Protein AF-A0AAV2Q654-F1 (afdb_monomer_lite)

InterPro domains:
  IPR002516 Glycosyl transferase, family 11 [PF01531] (149-211)
  IPR002516 Glycosyl transferase, family 11 [PTHR11927] (1-211)

Radius of gyration: 26.07 Å; chains: 1; bounding box: 52×32×80 Å

Secondary structure (DSSP, 8-state):
-HHHHHHHHHHHHH-----B-HHHHHHTTT-TT--PPBPPTT--GGGSEEPPEETTEE--HHHHHHHTTTT-S--EE--S----HHHHTTTHHHHHHHTPPPHHHHHHHHHHHHHHHHHHHHHHHHHHHHHHHHH-SS------S--PPP--EEEEEEE--HHHHHHHHHHHS-----HHHHHHHHHHHHHH-SSEEEEEEES-HHHHHHH-

Foldseek 3Di:
DQQLLVQVLLCVVLVDQGADDVVVCVVLVQQPQADRHHDDPPDDPVQAAEQDDDPLHTDCVVVNCVSVVNVPDHHYDYDDRHGPPVSCVVVVVVSVNRNDGDPVVVVVVVVVVVVVQVVVLVVVVVVVVVVVVVVPPPDDDDDPPDPDRPQEAEAEAEDEADVVQVVCCVPPVDGDDALVVVVVVVVVVVVVGVHYDYDYHYPCVVRVVVRD

Organism: Meganyctiphanes norvegica (NCBI:txid48144)

Structure (mmCIF, N/CA/C/O backbone):
data_AF-A0AAV2Q654-F1
#
_entry.id   AF-A0AAV2Q654-F1
#
loop_
_atom_site.group_PDB
_atom_site.id
_atom_site.type_symbol
_atom_site.label_atom_id
_atom_site.label_alt_id
_atom_site.label_comp_id
_atom_site.label_asym_id
_atom_site.label_entity_id
_atom_site.label_seq_id
_atom_site.pdbx_PDB_ins_code
_atom_site.Cartn_x
_atom_site.Cartn_y
_atom_site.Cartn_z
_atom_site.occup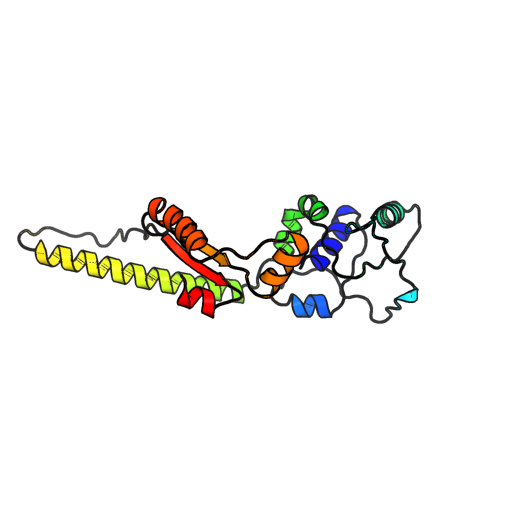ancy
_atom_site.B_iso_or_equiv
_atom_site.auth_seq_id
_atom_site.auth_comp_id
_atom_site.auth_asym_id
_atom_site.auth_atom_id
_atom_site.pdbx_PDB_model_num
ATOM 1 N N . MET A 1 1 ? 4.866 3.477 -3.182 1.00 89.56 1 MET A N 1
ATOM 2 C CA . MET A 1 1 ? 4.814 2.031 -2.866 1.00 89.56 1 MET A CA 1
ATOM 3 C C . MET A 1 1 ? 4.626 1.197 -4.124 1.00 89.56 1 MET A C 1
ATOM 5 O O . MET A 1 1 ? 5.506 0.407 -4.411 1.00 89.56 1 MET A O 1
ATOM 9 N N . GLY A 1 2 ? 3.556 1.392 -4.906 1.00 91.88 2 GLY A N 1
ATOM 10 C CA . GLY A 1 2 ? 3.297 0.549 -6.085 1.00 91.88 2 GLY A CA 1
ATOM 11 C C . GLY A 1 2 ? 4.360 0.570 -7.186 1.00 91.88 2 GLY A C 1
ATOM 12 O O . GLY A 1 2 ? 4.678 -0.485 -7.720 1.00 91.88 2 GLY A O 1
ATOM 13 N N . GLU A 1 3 ? 4.977 1.723 -7.453 1.00 92.44 3 GLU A N 1
ATOM 14 C CA . GLU A 1 3 ? 6.100 1.814 -8.401 1.00 92.44 3 GLU A CA 1
ATOM 15 C C . GLU A 1 3 ? 7.276 0.927 -7.967 1.00 92.44 3 GLU A C 1
ATOM 17 O O . GLU A 1 3 ? 7.751 0.093 -8.733 1.00 92.44 3 GLU A O 1
ATOM 22 N N . TYR A 1 4 ? 7.677 1.033 -6.696 1.00 95.50 4 TYR A N 1
ATOM 23 C CA . TYR A 1 4 ? 8.694 0.165 -6.104 1.00 95.50 4 TYR A CA 1
ATOM 24 C C . TYR A 1 4 ? 8.286 -1.311 -6.182 1.00 95.50 4 TYR A C 1
ATOM 26 O O . TYR A 1 4 ? 9.080 -2.141 -6.607 1.00 95.50 4 TYR A O 1
ATOM 34 N N . ALA A 1 5 ? 7.051 -1.640 -5.788 1.00 95.81 5 ALA A N 1
ATOM 35 C CA . ALA A 1 5 ? 6.552 -3.015 -5.785 1.00 95.81 5 ALA A CA 1
ATOM 36 C C . ALA A 1 5 ? 6.536 -3.624 -7.195 1.00 95.81 5 ALA A C 1
ATOM 38 O O . ALA A 1 5 ? 6.868 -4.793 -7.355 1.00 95.81 5 ALA A O 1
ATOM 39 N N . THR A 1 6 ? 6.216 -2.822 -8.213 1.00 94.25 6 THR A N 1
ATOM 40 C CA . THR A 1 6 ? 6.261 -3.224 -9.624 1.00 94.25 6 THR A CA 1
ATOM 41 C C . THR A 1 6 ? 7.681 -3.564 -10.042 1.00 94.25 6 THR A C 1
ATOM 43 O O . THR A 1 6 ? 7.925 -4.670 -10.511 1.00 94.25 6 THR A O 1
ATOM 46 N N . LEU A 1 7 ? 8.636 -2.662 -9.811 1.00 94.94 7 LEU A N 1
ATOM 47 C CA . LEU A 1 7 ? 10.041 -2.906 -10.149 1.00 94.94 7 LEU A CA 1
ATOM 48 C C . LEU A 1 7 ? 10.617 -4.101 -9.378 1.00 94.94 7 LEU A C 1
ATOM 50 O O . LEU A 1 7 ? 11.341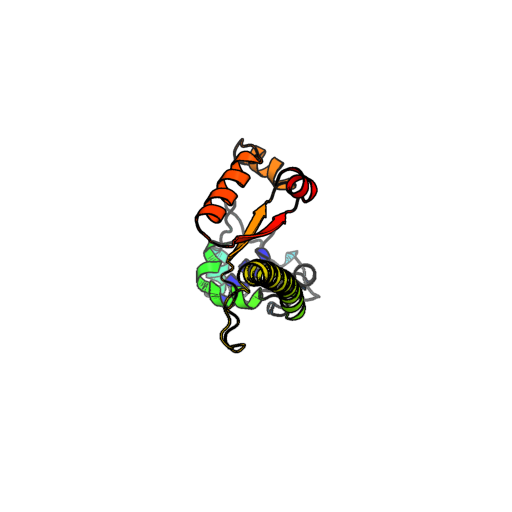 -4.915 -9.942 1.00 94.94 7 LEU A O 1
ATOM 54 N N . PHE A 1 8 ? 10.251 -4.252 -8.106 1.00 96.69 8 PHE A N 1
ATOM 55 C CA . PHE A 1 8 ? 10.666 -5.387 -7.288 1.00 96.69 8 PHE A CA 1
ATOM 56 C C . PHE A 1 8 ? 10.075 -6.709 -7.797 1.00 96.69 8 PHE A C 1
ATOM 58 O O . PHE A 1 8 ? 10.775 -7.718 -7.839 1.00 96.69 8 PHE A O 1
ATOM 65 N N . ALA A 1 9 ? 8.812 -6.710 -8.229 1.00 95.81 9 ALA A N 1
ATOM 66 C CA . ALA A 1 9 ? 8.189 -7.884 -8.825 1.00 95.81 9 ALA A CA 1
ATOM 67 C C . ALA A 1 9 ? 8.859 -8.266 -10.149 1.00 95.81 9 ALA A C 1
ATOM 69 O O . ALA A 1 9 ? 9.182 -9.432 -10.334 1.00 95.81 9 ALA A O 1
ATOM 70 N N . LEU A 1 10 ? 9.149 -7.301 -11.028 1.00 94.31 10 LEU A N 1
ATOM 71 C CA . LEU A 1 10 ? 9.877 -7.561 -12.276 1.00 94.31 10 LEU A CA 1
ATOM 72 C C . LEU A 1 10 ? 11.271 -8.140 -12.009 1.00 94.31 10 LEU A C 1
ATOM 74 O O . LEU A 1 10 ? 11.643 -9.132 -12.630 1.00 94.31 10 LEU A O 1
ATOM 78 N N . HIS A 1 11 ? 12.002 -7.566 -11.047 1.00 95.25 11 HIS A N 1
ATOM 79 C CA . HIS A 1 11 ? 13.301 -8.076 -10.605 1.00 95.25 11 HIS A CA 1
ATOM 80 C C . HIS A 1 11 ? 13.237 -9.544 -10.176 1.00 95.25 11 HIS A C 1
ATOM 82 O O . HIS A 1 11 ? 14.103 -10.333 -10.535 1.00 95.25 11 HIS A O 1
ATOM 88 N N . LYS A 1 12 ? 12.201 -9.910 -9.419 1.00 95.94 12 LYS A N 1
ATOM 89 C CA . LYS A 1 12 ? 12.022 -11.261 -8.887 1.00 95.94 12 LYS A CA 1
ATOM 90 C C . LYS A 1 12 ? 11.507 -12.263 -9.916 1.00 95.94 12 LYS A C 1
ATOM 92 O O . LYS A 1 12 ? 11.956 -13.399 -9.909 1.00 95.94 12 LYS A O 1
ATOM 97 N N . ILE A 1 13 ? 10.563 -11.862 -10.765 1.00 94.62 13 ILE A N 1
ATOM 98 C CA . ILE A 1 13 ? 9.895 -12.756 -11.722 1.00 94.62 13 ILE A CA 1
ATOM 99 C C . ILE A 1 13 ? 10.797 -13.047 -12.922 1.00 94.62 13 ILE A C 1
ATOM 101 O O . ILE A 1 13 ? 10.848 -14.183 -13.381 1.00 94.62 13 ILE A O 1
ATOM 105 N N . TYR A 1 14 ? 11.498 -12.032 -13.430 1.00 92.12 14 TYR A N 1
ATOM 106 C CA . TYR A 1 14 ? 12.295 -12.145 -14.655 1.00 92.12 14 TYR A CA 1
ATOM 107 C C . TYR A 1 14 ? 13.805 -12.166 -14.399 1.00 92.12 14 TYR A C 1
ATOM 109 O O . TYR A 1 14 ? 14.574 -12.117 -15.352 1.00 92.12 14 TYR A O 1
ATOM 117 N N . GLU A 1 15 ? 14.230 -12.175 -13.131 1.00 91.06 15 GLU A N 1
ATOM 118 C CA . GLU A 1 15 ? 15.645 -12.148 -12.721 1.00 91.06 15 GLU A CA 1
ATOM 119 C C . GLU A 1 15 ? 16.446 -10.981 -13.336 1.00 91.06 15 GLU A C 1
ATOM 121 O O . GLU A 1 15 ? 17.662 -11.041 -13.515 1.00 91.06 15 GLU A O 1
ATOM 126 N N . VAL A 1 16 ? 15.764 -9.875 -13.648 1.00 92.00 16 VAL A N 1
ATOM 127 C CA . VAL A 1 16 ? 16.376 -8.674 -14.231 1.00 92.00 16 VAL A CA 1
ATOM 128 C C . VAL A 1 16 ? 16.870 -7.717 -13.154 1.00 92.00 16 VAL A C 1
ATOM 130 O O . VAL A 1 16 ? 16.250 -7.544 -12.104 1.00 92.00 16 VAL A O 1
ATOM 133 N N . SER A 1 17 ? 17.951 -6.991 -13.424 1.00 93.31 17 SER A N 1
ATOM 134 C CA . SER A 1 17 ? 18.378 -5.887 -12.558 1.00 93.31 17 SER A CA 1
ATOM 135 C C . SER A 1 17 ? 17.355 -4.750 -12.587 1.00 93.31 17 SER A C 1
ATOM 137 O O . SER A 1 17 ? 17.024 -4.233 -13.652 1.00 93.31 17 SER A O 1
ATOM 139 N N . SER A 1 18 ? 16.882 -4.327 -11.413 1.00 94.88 18 SER A N 1
ATOM 140 C CA . SER A 1 18 ? 15.977 -3.181 -11.267 1.00 94.88 18 SER A CA 1
ATOM 141 C C . SER A 1 18 ? 16.577 -2.135 -10.340 1.00 94.88 18 SER A C 1
ATOM 143 O O . SER A 1 18 ? 17.180 -2.464 -9.322 1.00 94.88 18 SER A O 1
ATOM 145 N N . VAL A 1 19 ? 16.397 -0.868 -10.696 1.00 95.12 19 VAL A N 1
ATOM 146 C CA . VAL A 1 19 ? 16.919 0.294 -9.967 1.00 95.12 19 VAL A CA 1
ATOM 147 C C . VAL A 1 19 ? 15.802 1.302 -9.744 1.00 95.12 19 VAL A C 1
ATOM 149 O O . VAL A 1 19 ? 14.857 1.371 -10.529 1.00 95.12 19 VAL A O 1
ATOM 152 N N . ILE A 1 20 ? 15.916 2.101 -8.687 1.00 94.69 20 ILE A N 1
ATOM 153 C CA . ILE A 1 20 ? 14.933 3.131 -8.341 1.00 94.69 20 ILE A CA 1
ATOM 154 C C . ILE A 1 20 ? 15.557 4.519 -8.269 1.00 94.69 20 ILE A C 1
ATOM 156 O O . ILE A 1 20 ? 16.755 4.683 -8.046 1.00 94.69 20 ILE A O 1
ATOM 160 N N . LEU A 1 21 ? 14.729 5.546 -8.446 1.00 92.00 21 LEU A N 1
ATOM 161 C CA . LEU A 1 21 ? 15.153 6.917 -8.187 1.00 92.00 21 LEU A CA 1
ATOM 162 C C . LEU A 1 21 ? 15.361 7.123 -6.673 1.00 92.00 21 LEU A C 1
ATOM 164 O O . LEU A 1 21 ? 14.503 6.694 -5.897 1.00 92.00 21 LEU A O 1
ATOM 168 N N . PRO A 1 22 ? 16.396 7.869 -6.236 1.00 92.56 22 PRO A N 1
ATOM 169 C CA . PRO A 1 22 ? 16.651 8.118 -4.811 1.00 92.56 22 PRO A CA 1
ATOM 170 C C . PRO A 1 22 ? 15.455 8.723 -4.059 1.00 92.56 22 PRO A C 1
ATOM 172 O O . PRO A 1 22 ? 15.207 8.411 -2.894 1.00 92.56 22 PRO A O 1
ATOM 175 N N . ILE A 1 23 ? 14.646 9.540 -4.748 1.00 92.38 23 ILE A N 1
ATOM 176 C CA . ILE A 1 23 ? 13.422 10.134 -4.190 1.00 92.38 23 ILE A CA 1
ATOM 177 C C . ILE A 1 23 ? 12.397 9.078 -3.744 1.00 92.38 23 ILE A C 1
ATOM 179 O O . ILE A 1 23 ? 11.633 9.319 -2.810 1.00 92.38 23 ILE A O 1
ATOM 183 N N . ILE A 1 24 ? 12.378 7.899 -4.375 1.00 93.12 24 ILE A N 1
ATOM 184 C CA . ILE A 1 24 ? 11.478 6.801 -4.006 1.00 93.12 24 ILE A CA 1
ATOM 185 C C . ILE A 1 24 ? 11.875 6.256 -2.634 1.00 93.12 24 ILE A C 1
ATOM 187 O O . ILE A 1 24 ? 11.005 6.128 -1.774 1.00 93.12 24 ILE A O 1
ATOM 191 N N . LYS A 1 25 ? 13.171 6.013 -2.386 1.00 92.56 25 LYS A N 1
ATOM 192 C CA . LYS A 1 25 ? 13.658 5.593 -1.060 1.00 92.56 25 LYS A CA 1
ATOM 193 C C . LYS A 1 25 ? 13.386 6.648 -0.000 1.00 92.56 25 LYS A C 1
ATOM 195 O O . LYS A 1 25 ? 12.908 6.313 1.076 1.00 92.56 25 LYS A O 1
ATOM 200 N N . GLN A 1 26 ? 13.616 7.923 -0.318 1.00 93.94 26 GLN A N 1
ATOM 201 C CA . GLN A 1 26 ? 13.351 9.020 0.616 1.00 93.94 26 GLN A CA 1
ATOM 202 C C . GLN A 1 26 ? 11.875 9.058 1.049 1.00 93.94 26 GLN A C 1
ATOM 204 O O . GLN A 1 26 ? 11.577 9.157 2.240 1.00 93.94 26 GLN A O 1
ATOM 209 N N . ARG A 1 27 ? 10.946 8.936 0.091 1.00 94.56 27 ARG A N 1
ATOM 210 C CA . ARG A 1 27 ? 9.494 8.911 0.352 1.00 94.56 27 ARG A CA 1
ATOM 211 C C . ARG A 1 27 ? 9.029 7.657 1.089 1.00 94.56 27 ARG A C 1
ATOM 213 O O . ARG A 1 27 ? 7.980 7.685 1.721 1.00 94.56 27 ARG A O 1
ATOM 220 N N . LEU A 1 28 ? 9.776 6.563 0.980 1.00 95.31 28 LEU A N 1
ATOM 221 C CA . LEU A 1 28 ? 9.468 5.270 1.588 1.00 95.31 28 LEU A CA 1
ATOM 222 C C . LEU A 1 28 ? 10.386 4.953 2.778 1.00 95.31 28 LEU A C 1
ATOM 224 O O . LEU A 1 28 ? 10.531 3.796 3.155 1.00 95.31 28 LEU A O 1
ATOM 228 N N . SER A 1 29 ? 10.978 5.981 3.387 1.00 93.88 29 SER A N 1
ATOM 229 C CA . SER A 1 29 ? 11.958 5.863 4.476 1.00 93.88 29 SER A CA 1
ATOM 230 C C . SER A 1 29 ? 11.424 5.178 5.739 1.00 93.88 29 SER A C 1
ATOM 232 O O . SER A 1 29 ? 12.205 4.683 6.546 1.00 93.88 29 SER A O 1
ATOM 234 N N . CYS A 1 30 ? 10.102 5.091 5.902 1.00 94.19 30 CYS A N 1
ATOM 235 C CA . CYS A 1 30 ? 9.459 4.334 6.976 1.00 94.19 30 CYS A CA 1
ATOM 236 C C . CYS A 1 30 ? 9.576 2.804 6.827 1.00 94.19 30 CYS A C 1
ATOM 238 O O . CYS A 1 30 ? 9.270 2.082 7.780 1.00 94.19 30 CYS A O 1
ATOM 240 N N . PHE A 1 31 ? 10.028 2.314 5.670 1.00 96.69 31 PHE A N 1
ATOM 241 C CA . PHE A 1 31 ? 10.266 0.902 5.383 1.00 96.69 31 PHE A CA 1
ATOM 242 C C . PHE A 1 31 ? 11.781 0.651 5.292 1.00 96.69 31 PHE A C 1
ATOM 244 O O . PHE A 1 31 ? 12.389 0.922 4.256 1.00 96.69 31 PHE A O 1
ATOM 251 N N . PRO A 1 32 ? 12.436 0.154 6.355 1.00 95.44 32 PRO A N 1
ATOM 252 C CA . PRO A 1 32 ? 13.890 -0.027 6.359 1.00 95.44 32 PRO A CA 1
ATOM 253 C C . PRO A 1 32 ? 14.362 -1.193 5.478 1.00 95.44 32 PRO A C 1
ATOM 255 O O . PRO A 1 32 ? 15.537 -1.266 5.136 1.00 95.44 32 PRO A O 1
ATOM 258 N N . ASN A 1 33 ? 13.459 -2.098 5.096 1.00 96.88 33 ASN A N 1
ATOM 259 C CA . ASN A 1 33 ? 13.795 -3.349 4.415 1.00 96.88 33 ASN A CA 1
ATOM 260 C C . ASN A 1 33 ? 13.851 -3.231 2.885 1.00 96.88 33 ASN A C 1
ATOM 262 O O . ASN A 1 33 ? 13.913 -4.251 2.201 1.00 96.88 33 ASN A O 1
ATOM 266 N N . LEU A 1 34 ? 13.794 -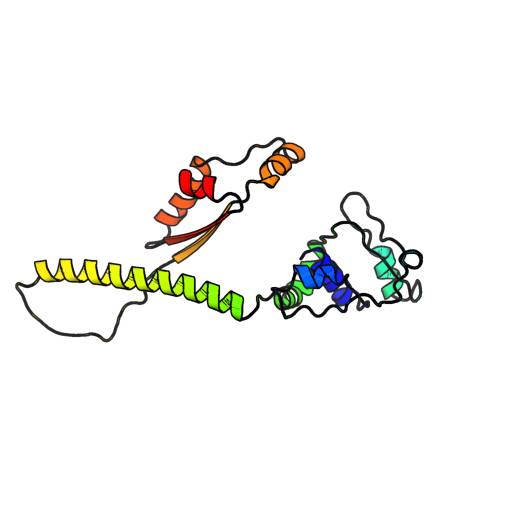2.018 2.329 1.00 96.62 34 LEU A N 1
ATOM 267 C CA . LEU A 1 34 ? 13.817 -1.815 0.882 1.00 96.62 34 LEU A CA 1
ATOM 268 C C . LEU A 1 34 ? 15.197 -2.161 0.310 1.00 96.62 34 LEU A C 1
ATOM 270 O O . LEU A 1 34 ? 16.192 -1.504 0.599 1.00 96.62 34 LEU A O 1
ATOM 274 N N . THR A 1 35 ? 15.233 -3.167 -0.559 1.00 96.62 35 THR A N 1
ATOM 275 C CA . THR A 1 35 ? 16.469 -3.743 -1.113 1.00 96.62 35 THR A CA 1
ATOM 276 C C . THR A 1 35 ? 16.885 -3.197 -2.477 1.00 96.62 35 THR A C 1
ATOM 278 O O . THR A 1 35 ? 18.078 -3.187 -2.772 1.00 96.62 35 THR A O 1
ATOM 281 N N . LEU A 1 36 ? 15.945 -2.728 -3.313 1.00 97.25 36 LEU A N 1
ATOM 282 C CA . LEU A 1 36 ? 16.287 -2.231 -4.651 1.00 97.25 36 LEU A CA 1
ATOM 283 C C . LEU A 1 36 ? 17.356 -1.115 -4.605 1.00 97.25 36 LEU A C 1
ATOM 285 O O . LEU A 1 36 ? 17.211 -0.150 -3.842 1.00 97.25 36 LEU A O 1
ATOM 289 N N . PRO A 1 37 ? 18.419 -1.213 -5.423 1.00 96.62 37 PRO A N 1
ATOM 290 C CA . PRO A 1 37 ? 19.481 -0.218 -5.475 1.00 96.62 37 PRO A CA 1
ATOM 291 C C . PRO A 1 37 ? 19.012 1.095 -6.109 1.00 96.62 37 PRO A C 1
ATOM 293 O O . PRO A 1 37 ? 18.053 1.140 -6.884 1.00 96.62 37 PRO A O 1
ATOM 296 N N . ASP A 1 38 ? 19.718 2.177 -5.784 1.00 95.44 38 ASP A N 1
ATOM 297 C CA . ASP A 1 38 ? 19.512 3.449 -6.471 1.00 95.44 38 ASP A CA 1
ATOM 298 C C . ASP A 1 38 ? 20.071 3.378 -7.888 1.00 95.44 38 ASP A C 1
ATOM 300 O O . ASP A 1 38 ? 21.046 2.675 -8.168 1.00 95.44 38 ASP A O 1
ATOM 304 N N . ILE A 1 39 ? 19.451 4.132 -8.785 1.00 92.75 39 ILE A N 1
ATOM 305 C CA . ILE A 1 39 ? 19.949 4.293 -10.142 1.00 92.75 39 ILE A CA 1
ATOM 306 C C . ILE A 1 39 ? 21.378 4.878 -10.129 1.00 92.75 39 ILE A C 1
ATOM 308 O O . ILE A 1 39 ? 21.667 5.757 -9.307 1.00 92.75 39 ILE A O 1
ATOM 312 N N . PRO A 1 40 ? 22.291 4.418 -11.009 1.00 88.88 40 PRO A N 1
ATOM 313 C CA . PRO A 1 40 ? 23.656 4.936 -11.062 1.00 88.88 40 PRO A CA 1
ATOM 314 C C . PRO A 1 40 ? 23.709 6.446 -11.319 1.00 88.88 40 PRO A C 1
ATOM 316 O O . PRO A 1 40 ? 22.852 7.004 -12.000 1.00 88.88 40 PRO A O 1
ATOM 319 N N . LYS A 1 41 ? 24.761 7.114 -10.827 1.00 84.81 41 LYS A N 1
ATOM 320 C CA . LYS A 1 41 ? 24.956 8.562 -11.040 1.00 84.81 41 LYS A CA 1
ATOM 321 C C . LYS A 1 41 ? 25.156 8.933 -12.514 1.00 84.81 41 LYS A C 1
ATOM 323 O O . LYS A 1 41 ? 24.771 10.023 -12.911 1.00 84.81 41 LYS A O 1
ATOM 328 N N . SER A 1 42 ? 25.723 8.030 -13.313 1.00 83.00 42 SER A N 1
ATOM 329 C CA . SER A 1 42 ? 25.914 8.171 -14.764 1.00 83.00 42 SER A CA 1
ATOM 330 C C . SER A 1 42 ? 24.636 7.875 -15.564 1.00 83.00 42 SER A C 1
ATOM 332 O O . SER A 1 42 ? 24.697 7.336 -16.663 1.00 83.00 42 SER A O 1
ATOM 334 N N . TYR A 1 43 ? 23.466 8.126 -14.978 1.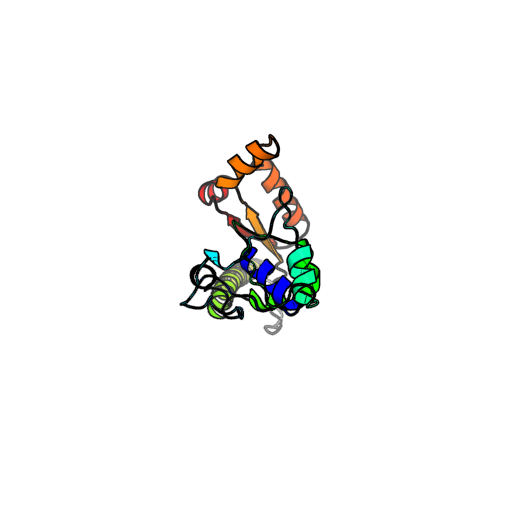00 81.50 43 TYR A N 1
ATOM 335 C CA . TYR A 1 43 ? 22.185 7.853 -15.612 1.00 81.50 43 TYR A CA 1
ATOM 336 C C . TYR A 1 43 ? 21.899 8.867 -16.720 1.00 81.50 43 TYR A C 1
ATOM 338 O O . TYR A 1 43 ? 21.600 10.030 -16.444 1.00 81.50 43 TYR A O 1
ATOM 346 N N . GLU A 1 44 ? 21.894 8.396 -17.964 1.00 85.19 44 GLU A N 1
ATOM 347 C CA . GLU A 1 44 ? 21.366 9.138 -19.104 1.00 85.19 44 GLU A CA 1
ATOM 348 C C . GLU A 1 44 ? 20.049 8.513 -19.566 1.00 85.19 44 GLU A C 1
ATOM 350 O O . GLU A 1 44 ? 19.979 7.388 -20.056 1.00 85.19 44 GLU A O 1
ATOM 355 N N . ARG A 1 45 ? 18.949 9.256 -19.399 1.00 81.81 45 ARG A N 1
ATOM 356 C CA . ARG A 1 45 ? 17.602 8.772 -19.744 1.00 81.81 45 ARG A CA 1
ATOM 357 C C . ARG A 1 45 ? 17.457 8.412 -21.227 1.00 81.81 45 ARG A C 1
ATOM 359 O O . ARG A 1 45 ? 16.611 7.581 -21.551 1.00 81.81 45 ARG A O 1
ATOM 366 N N . ALA A 1 46 ? 18.221 9.061 -22.106 1.00 85.44 46 ALA A N 1
ATOM 367 C CA . ALA A 1 46 ? 18.168 8.836 -23.550 1.00 85.44 46 ALA A CA 1
ATOM 368 C C . ALA A 1 46 ? 18.552 7.397 -23.937 1.00 85.44 46 ALA A C 1
ATOM 370 O O . ALA A 1 46 ? 18.032 6.883 -24.924 1.00 85.44 46 ALA A O 1
ATOM 371 N N . ASP A 1 47 ? 19.356 6.726 -23.108 1.00 87.44 47 ASP A N 1
ATOM 372 C CA . ASP A 1 47 ? 19.833 5.362 -23.360 1.00 87.44 47 ASP A CA 1
ATOM 373 C C . ASP A 1 47 ? 18.784 4.286 -23.030 1.00 87.44 47 ASP A C 1
ATOM 375 O O . ASP A 1 47 ? 18.950 3.108 -23.353 1.00 87.44 47 ASP A O 1
ATOM 379 N N . TRP A 1 48 ? 17.689 4.668 -22.365 1.00 91.12 48 TRP A N 1
ATOM 380 C CA . TRP A 1 48 ? 16.700 3.738 -21.828 1.00 91.12 48 TRP A CA 1
ATOM 381 C C . TRP A 1 48 ? 15.461 3.690 -22.715 1.00 91.12 48 TRP A C 1
ATOM 383 O O . TRP A 1 48 ? 14.821 4.706 -22.997 1.00 91.12 48 TRP A O 1
ATOM 393 N N . THR A 1 49 ? 15.058 2.482 -23.104 1.00 91.88 49 THR A N 1
ATOM 394 C CA . THR A 1 49 ? 13.867 2.273 -23.931 1.00 91.88 49 THR A CA 1
ATOM 395 C C . THR A 1 49 ? 12.605 2.419 -23.075 1.00 91.88 49 THR A C 1
ATOM 397 O O . THR A 1 49 ? 12.450 1.683 -22.098 1.00 91.88 49 THR A O 1
ATOM 400 N N . PRO A 1 50 ? 11.666 3.323 -23.404 1.00 91.12 50 PRO A N 1
ATOM 401 C CA . PRO A 1 50 ? 10.410 3.414 -22.670 1.00 91.12 50 PRO A CA 1
ATOM 402 C C . PRO A 1 50 ? 9.589 2.131 -22.808 1.00 91.12 50 PRO A C 1
ATOM 404 O O . PRO A 1 50 ? 9.358 1.655 -23.924 1.00 91.12 50 PRO A O 1
ATOM 407 N N . VAL A 1 51 ? 9.107 1.598 -21.686 1.00 90.12 51 VAL A N 1
ATOM 408 C CA . VAL A 1 51 ? 8.110 0.522 -21.704 1.00 90.12 51 VAL A CA 1
ATOM 409 C C . VAL A 1 51 ? 6.790 1.132 -22.154 1.00 90.12 51 VAL A C 1
ATOM 411 O O . VAL A 1 51 ? 6.274 2.053 -21.520 1.00 90.12 51 VAL A O 1
ATOM 414 N N . LYS A 1 52 ? 6.264 0.655 -23.282 1.00 87.38 52 LYS A N 1
ATOM 415 C CA . LYS A 1 52 ? 4.995 1.148 -23.821 1.00 87.38 52 LYS A CA 1
ATOM 416 C C . LYS A 1 52 ? 3.833 0.635 -22.977 1.00 87.38 52 LYS A C 1
ATOM 418 O O . LYS A 1 52 ? 3.862 -0.497 -22.503 1.00 87.38 52 LYS A O 1
ATOM 423 N N . ASN A 1 53 ? 2.794 1.444 -22.858 1.00 81.69 53 ASN A N 1
ATOM 424 C CA . ASN A 1 53 ? 1.514 1.075 -22.275 1.00 81.69 53 ASN A CA 1
ATOM 425 C C . ASN A 1 53 ? 0.433 0.984 -23.362 1.00 81.69 53 ASN A C 1
ATOM 427 O O . ASN A 1 53 ? 0.460 1.707 -24.358 1.00 81.69 53 ASN A O 1
ATOM 431 N N . ILE A 1 54 ? -0.523 0.078 -23.166 1.00 74.62 54 ILE A N 1
ATOM 432 C CA . ILE A 1 54 ? -1.775 0.031 -23.923 1.00 74.62 54 ILE A CA 1
ATOM 433 C C . ILE A 1 54 ? -2.881 0.382 -22.929 1.00 74.62 54 ILE A C 1
ATOM 435 O O . ILE A 1 54 ? -3.233 -0.407 -22.051 1.00 74.62 54 ILE A O 1
ATOM 439 N N . GLY A 1 55 ? -3.385 1.614 -23.011 1.00 76.62 55 GLY A N 1
ATOM 440 C CA . GLY A 1 55 ? -4.270 2.159 -21.983 1.00 76.62 55 GLY A CA 1
ATOM 441 C C . GLY A 1 55 ? -3.542 2.296 -20.642 1.00 76.62 55 GLY A C 1
ATOM 442 O O . GLY A 1 55 ? -2.543 3.003 -20.549 1.00 76.62 55 GLY A O 1
ATOM 443 N N . LYS A 1 56 ? -4.044 1.624 -19.599 1.00 71.81 56 LYS A N 1
ATOM 444 C CA . LYS A 1 56 ? -3.479 1.673 -18.236 1.00 71.81 56 LYS A CA 1
ATOM 445 C C . LYS A 1 56 ? -2.496 0.541 -17.919 1.00 71.81 56 LYS A C 1
ATOM 447 O O . LYS A 1 56 ? -2.002 0.492 -16.801 1.00 71.81 56 LYS A O 1
ATOM 452 N N . ILE A 1 57 ? -2.252 -0.370 -18.861 1.00 77.00 57 ILE A N 1
ATOM 453 C CA . ILE A 1 57 ? -1.451 -1.576 -18.629 1.00 77.00 57 ILE A CA 1
ATOM 454 C C . ILE A 1 57 ? -0.146 -1.459 -19.405 1.00 77.00 57 ILE A C 1
ATOM 456 O O . ILE A 1 57 ? -0.146 -1.148 -20.600 1.00 77.00 57 ILE A O 1
ATOM 460 N N . TYR A 1 58 ? 0.968 -1.714 -18.730 1.00 85.00 58 TYR A N 1
ATOM 461 C CA . TYR A 1 58 ? 2.276 -1.773 -19.365 1.00 85.00 58 TYR A CA 1
ATOM 462 C C . TYR A 1 58 ? 2.451 -3.067 -20.166 1.00 85.00 58 TYR A C 1
ATOM 464 O O . TYR A 1 58 ? 2.063 -4.150 -19.736 1.00 85.00 58 TYR A O 1
ATOM 472 N N . ASN A 1 59 ? 3.052 -2.958 -21.351 1.00 88.00 59 ASN A N 1
ATOM 473 C CA . ASN A 1 59 ? 3.423 -4.111 -22.159 1.00 88.00 59 ASN A CA 1
ATOM 474 C C . ASN A 1 59 ? 4.817 -4.601 -21.752 1.00 88.00 59 ASN A C 1
ATOM 476 O O . ASN A 1 59 ? 5.825 -3.987 -22.111 1.00 88.00 59 ASN A O 1
ATOM 480 N N . TYR A 1 60 ? 4.855 -5.723 -21.037 1.00 87.94 60 TYR A N 1
ATOM 481 C CA . TYR A 1 60 ? 6.082 -6.329 -20.524 1.00 87.94 60 TYR A CA 1
ATOM 482 C C . TYR A 1 60 ? 6.806 -7.240 -21.509 1.00 87.94 60 TYR A C 1
ATOM 484 O O . TYR A 1 60 ? 7.966 -7.557 -21.261 1.00 87.94 60 TYR A O 1
ATOM 492 N N . ALA A 1 61 ? 6.208 -7.581 -22.655 1.00 89.38 61 ALA A N 1
ATOM 493 C CA . ALA A 1 61 ? 6.830 -8.478 -23.629 1.00 89.38 61 ALA A CA 1
ATOM 494 C C . ALA A 1 61 ? 8.269 -8.068 -24.024 1.00 89.38 61 ALA A C 1
ATOM 496 O O . ALA A 1 61 ? 9.132 -8.937 -24.104 1.00 89.38 61 ALA A O 1
ATOM 497 N N . PRO A 1 62 ? 8.614 -6.774 -24.211 1.00 89.62 62 PRO A N 1
ATOM 498 C CA . PRO A 1 62 ? 10.002 -6.388 -24.470 1.00 89.62 62 PRO A CA 1
ATOM 499 C C . PRO A 1 62 ? 10.962 -6.702 -23.313 1.00 89.62 62 PRO A C 1
ATOM 501 O O . PRO A 1 62 ? 12.111 -7.052 -23.566 1.00 89.62 62 PRO A O 1
ATOM 504 N N . ILE A 1 63 ? 10.506 -6.577 -22.063 1.00 90.38 63 ILE A N 1
ATOM 505 C CA . ILE A 1 63 ? 11.301 -6.923 -20.878 1.00 90.38 63 ILE A CA 1
ATOM 506 C C . ILE A 1 63 ? 11.476 -8.441 -20.804 1.00 90.38 63 ILE A C 1
ATOM 508 O O . ILE A 1 63 ? 12.594 -8.903 -20.610 1.00 90.38 63 ILE A O 1
ATOM 512 N N . GLU A 1 64 ? 10.409 -9.206 -21.038 1.00 91.12 64 GLU A N 1
ATOM 513 C CA . GLU A 1 64 ? 10.433 -10.676 -21.070 1.00 91.12 64 GLU A CA 1
ATOM 514 C C . GLU A 1 64 ? 11.406 -11.208 -22.124 1.00 91.12 64 GLU A C 1
ATOM 516 O O . GLU A 1 64 ? 12.255 -12.046 -21.832 1.00 91.12 64 GLU A O 1
ATOM 521 N N . LEU A 1 65 ? 11.336 -10.675 -23.347 1.00 91.94 65 LEU A N 1
ATOM 522 C CA . LEU A 1 65 ? 12.236 -11.054 -24.434 1.00 91.94 65 LEU A CA 1
ATOM 523 C C . LEU A 1 65 ? 13.693 -10.689 -24.122 1.00 91.94 65 LEU A C 1
ATOM 525 O O . LEU A 1 65 ? 14.601 -11.450 -24.452 1.00 91.94 65 LEU A O 1
ATOM 529 N N . ALA A 1 66 ? 13.937 -9.539 -23.485 1.00 91.75 66 ALA A N 1
ATOM 530 C CA . ALA A 1 66 ? 15.282 -9.158 -23.060 1.00 91.75 66 ALA A CA 1
ATOM 531 C C . ALA A 1 66 ? 15.811 -10.059 -21.936 1.00 91.75 66 ALA A C 1
ATOM 533 O O . ALA A 1 66 ? 16.960 -10.489 -22.007 1.00 91.75 66 ALA A O 1
ATOM 534 N N . ALA A 1 67 ? 14.973 -10.395 -20.953 1.00 90.94 67 ALA A N 1
ATOM 535 C CA . ALA A 1 67 ? 15.305 -11.327 -19.878 1.00 90.94 67 ALA A CA 1
ATOM 536 C C . ALA A 1 67 ? 15.619 -12.731 -20.417 1.00 90.94 67 ALA A C 1
ATOM 538 O O . ALA A 1 67 ? 16.571 -13.366 -19.977 1.00 90.94 67 ALA A O 1
ATOM 539 N N . ALA A 1 68 ? 14.895 -13.174 -21.449 1.00 91.69 68 ALA A N 1
ATOM 540 C CA . ALA A 1 68 ? 15.164 -14.421 -22.166 1.00 91.69 68 ALA A CA 1
ATOM 541 C C . ALA A 1 68 ? 16.427 -14.374 -23.057 1.00 91.69 68 ALA A C 1
ATOM 543 O O . ALA A 1 68 ? 16.720 -15.337 -23.763 1.00 91.69 68 ALA A O 1
ATOM 544 N N . GLY A 1 69 ? 17.162 -13.255 -23.079 1.00 90.19 69 GLY A N 1
ATOM 545 C CA . GLY A 1 69 ? 18.375 -13.076 -23.880 1.00 90.19 69 GLY A CA 1
ATOM 546 C C . GLY A 1 69 ? 18.129 -12.807 -25.368 1.00 90.19 69 GLY A C 1
ATOM 547 O O . GLY A 1 69 ? 19.084 -12.652 -26.126 1.00 90.19 69 GLY A O 1
ATOM 548 N N . LEU A 1 70 ? 16.871 -12.689 -25.803 1.00 91.38 70 LEU A N 1
ATOM 549 C CA . LEU A 1 70 ? 16.502 -12.533 -27.216 1.00 91.38 70 LEU A CA 1
ATOM 550 C C . LEU A 1 70 ? 16.721 -11.110 -27.750 1.00 91.38 70 LEU A C 1
ATOM 552 O O . LEU A 1 70 ? 16.721 -10.903 -28.962 1.00 91.38 70 LEU A O 1
ATOM 556 N N . LEU A 1 71 ? 16.906 -10.126 -26.864 1.00 86.06 71 LEU A N 1
ATOM 557 C CA . LEU A 1 71 ? 17.169 -8.725 -27.225 1.00 86.06 71 LEU A CA 1
ATOM 558 C C . LEU A 1 71 ? 18.547 -8.218 -26.767 1.00 86.06 71 LEU A C 1
ATOM 560 O O . LEU A 1 71 ? 18.840 -7.035 -26.948 1.00 86.06 71 LEU A O 1
ATOM 564 N N . GLY A 1 72 ? 19.381 -9.087 -26.185 1.00 76.69 72 GLY A N 1
ATOM 565 C CA . GLY A 1 72 ? 20.642 -8.695 -25.550 1.00 76.69 72 GLY A CA 1
ATOM 566 C C . GLY A 1 72 ? 20.453 -7.816 -24.299 1.00 76.69 72 GLY A C 1
ATOM 567 O O . GLY A 1 72 ? 19.323 -7.617 -23.841 1.00 76.69 72 GLY A O 1
ATOM 568 N N . PRO A 1 73 ? 21.546 -7.279 -23.719 1.00 80.50 73 PRO A N 1
ATOM 569 C CA . PRO A 1 73 ? 21.460 -6.367 -22.584 1.00 80.50 73 PRO A CA 1
ATOM 570 C C . PRO A 1 73 ? 20.756 -5.078 -23.017 1.00 80.50 73 PRO A C 1
ATOM 572 O O . PRO A 1 73 ? 21.277 -4.306 -23.823 1.00 80.50 73 PRO A O 1
ATOM 575 N N . LYS A 1 74 ? 19.554 -4.850 -22.486 1.00 88.50 74 LYS A N 1
ATOM 576 C CA . LYS A 1 74 ? 18.724 -3.698 -22.836 1.00 88.50 74 LYS A CA 1
ATOM 577 C C . LYS A 1 74 ? 18.162 -3.032 -21.592 1.00 88.50 74 LYS A C 1
ATOM 579 O O . LYS A 1 74 ? 17.692 -3.698 -20.675 1.00 88.50 74 LYS A O 1
ATOM 584 N N . LEU A 1 75 ? 18.209 -1.703 -21.579 1.00 91.25 75 LEU A N 1
ATOM 585 C CA . LEU A 1 75 ? 17.721 -0.882 -20.478 1.00 91.25 75 LEU A CA 1
ATOM 586 C C . LEU A 1 75 ? 16.299 -0.401 -20.769 1.00 91.25 75 LEU A C 1
ATOM 588 O O . LEU A 1 75 ? 16.009 0.081 -21.870 1.00 91.25 75 LEU A O 1
ATOM 592 N N . PHE A 1 76 ? 15.421 -0.509 -19.772 1.00 92.88 76 PHE A N 1
ATOM 593 C CA . PHE A 1 76 ? 14.007 -0.159 -19.886 1.00 92.88 76 PHE A CA 1
ATOM 594 C C . PHE A 1 76 ? 13.593 0.839 -18.817 1.00 92.88 76 PHE A C 1
ATOM 596 O O . PHE A 1 76 ? 13.891 0.650 -17.641 1.00 92.88 76 PHE A O 1
ATOM 603 N N . VAL A 1 77 ? 12.865 1.882 -19.214 1.00 91.88 77 VAL A N 1
ATOM 604 C CA . VAL A 1 77 ? 12.328 2.886 -18.290 1.00 91.88 77 VAL A CA 1
ATOM 605 C C . VAL A 1 77 ? 10.806 2.844 -18.277 1.00 91.88 77 VAL A C 1
ATOM 607 O O . VAL A 1 77 ? 10.150 2.981 -19.311 1.00 91.88 77 VAL A O 1
ATOM 610 N N . MET A 1 78 ? 10.243 2.683 -17.085 1.00 89.00 78 MET A N 1
ATOM 611 C CA . MET A 1 78 ? 8.821 2.896 -16.832 1.00 89.00 78 MET A CA 1
ATOM 612 C C . MET A 1 78 ? 8.596 4.367 -16.483 1.00 89.00 78 MET A C 1
ATOM 614 O O . MET A 1 78 ? 9.421 4.978 -15.803 1.00 89.00 78 MET A O 1
ATOM 618 N N . ARG A 1 79 ? 7.518 4.963 -16.992 1.00 82.69 79 ARG A N 1
ATOM 619 C CA . ARG A 1 79 ? 7.182 6.373 -16.742 1.00 82.69 79 ARG A CA 1
ATOM 620 C C . ARG A 1 79 ? 5.940 6.453 -15.847 1.00 82.69 79 ARG A C 1
ATOM 622 O O . ARG A 1 79 ? 5.341 5.437 -15.525 1.00 82.69 79 ARG A O 1
ATOM 629 N N . GLU A 1 80 ? 5.559 7.656 -15.432 1.00 82.31 80 GLU A N 1
ATOM 630 C CA . GLU A 1 80 ? 4.334 7.882 -14.646 1.00 82.31 80 GLU A CA 1
ATOM 631 C C . GLU A 1 80 ? 4.311 7.120 -13.303 1.00 82.31 80 GLU A C 1
ATOM 633 O O . GLU A 1 80 ? 5.264 7.217 -12.534 1.00 82.31 80 GLU A O 1
ATOM 638 N N . TYR A 1 81 ? 3.215 6.414 -12.999 1.00 80.06 81 TYR A N 1
ATOM 639 C CA . TYR A 1 81 ? 2.968 5.735 -11.727 1.00 80.06 81 TYR A CA 1
ATOM 640 C C . TYR A 1 81 ? 2.643 4.254 -11.965 1.00 80.06 81 TYR A C 1
ATOM 642 O O . TYR A 1 81 ? 1.476 3.866 -11.861 1.00 80.06 81 TYR A O 1
ATOM 650 N N . PRO A 1 82 ? 3.637 3.415 -12.314 1.00 86.94 82 PRO A N 1
ATOM 651 C CA . PRO A 1 82 ? 3.380 2.006 -12.571 1.00 86.94 82 PRO A CA 1
ATOM 652 C C . PRO A 1 82 ? 2.846 1.317 -11.309 1.00 86.94 82 PRO A C 1
ATOM 654 O O . PRO A 1 82 ? 3.358 1.515 -10.201 1.00 86.94 82 PRO A O 1
ATOM 657 N N . PHE A 1 83 ? 1.777 0.542 -11.479 1.00 88.56 83 PHE A N 1
ATOM 658 C CA . PHE A 1 83 ? 1.059 -0.113 -10.388 1.00 88.56 83 PHE A CA 1
ATOM 659 C C . PHE A 1 83 ? 0.499 -1.453 -10.872 1.00 88.56 83 PHE A C 1
ATOM 661 O O . PHE A 1 83 ? -0.704 -1.617 -11.068 1.00 88.56 83 PHE A O 1
ATOM 668 N N . GLU A 1 84 ? 1.379 -2.430 -11.070 1.00 87.94 84 GLU A N 1
ATOM 669 C CA . GLU A 1 84 ? 0.982 -3.726 -11.626 1.00 87.94 84 GLU A CA 1
ATOM 670 C C . GLU A 1 84 ? 0.587 -4.724 -10.546 1.00 87.94 84 GLU A C 1
ATOM 672 O O . GLU A 1 84 ? 1.315 -5.668 -10.224 1.00 87.94 84 GLU A O 1
ATOM 677 N N . ILE A 1 85 ? -0.600 -4.526 -9.982 1.00 87.00 85 ILE A N 1
ATOM 678 C CA . ILE A 1 85 ? -1.118 -5.385 -8.913 1.00 87.00 85 ILE A CA 1
ATOM 679 C C . ILE A 1 85 ? -1.123 -6.876 -9.285 1.00 87.00 85 ILE A C 1
ATOM 681 O O . ILE A 1 85 ? -0.912 -7.726 -8.419 1.00 87.00 85 ILE A O 1
ATOM 685 N N . GLN A 1 86 ? -1.298 -7.198 -10.569 1.00 87.69 86 GLN A N 1
ATOM 686 C CA . GLN A 1 86 ? -1.287 -8.565 -11.081 1.00 87.69 86 GLN A CA 1
ATOM 687 C C . GLN A 1 86 ? 0.067 -9.265 -10.904 1.00 87.69 86 GLN A C 1
ATOM 689 O O . GLN A 1 86 ? 0.098 -10.481 -10.741 1.00 87.69 86 GLN A O 1
ATOM 694 N N . LEU A 1 87 ? 1.177 -8.518 -10.877 1.00 89.94 87 LEU A N 1
ATOM 695 C CA . LEU A 1 87 ? 2.511 -9.086 -10.660 1.00 89.94 87 LEU A CA 1
ATOM 696 C C . LEU A 1 87 ? 2.766 -9.384 -9.179 1.00 89.94 87 LEU A C 1
ATOM 698 O O . LEU A 1 87 ? 3.523 -10.293 -8.844 1.00 89.94 87 LEU A O 1
ATOM 702 N N . PHE A 1 88 ? 2.130 -8.639 -8.271 1.00 92.00 88 PHE A N 1
ATOM 703 C CA . PHE A 1 88 ? 2.454 -8.701 -6.843 1.00 92.00 88 PHE A CA 1
ATOM 704 C C . PHE A 1 88 ? 2.055 -10.030 -6.208 1.00 92.00 88 PHE A C 1
ATOM 706 O O . PHE A 1 88 ? 2.665 -10.427 -5.220 1.00 92.00 88 PHE A O 1
ATOM 713 N N . HIS A 1 89 ? 1.047 -10.721 -6.752 1.00 92.00 89 HIS A N 1
ATOM 714 C CA . HIS A 1 89 ? 0.586 -11.991 -6.193 1.00 92.00 89 HIS A CA 1
ATOM 715 C C . HIS A 1 89 ? 1.681 -13.065 -6.229 1.00 92.00 89 HIS A C 1
ATOM 717 O O . HIS A 1 89 ? 1.899 -13.739 -5.225 1.00 92.00 89 HIS A O 1
ATOM 723 N N . ALA A 1 90 ? 2.417 -13.162 -7.340 1.00 93.12 90 ALA A N 1
ATOM 724 C CA . ALA A 1 90 ? 3.480 -14.150 -7.523 1.00 93.12 90 ALA A CA 1
ATOM 725 C C . ALA A 1 90 ? 4.647 -13.973 -6.534 1.00 93.12 90 ALA A C 1
ATOM 727 O O . ALA A 1 90 ? 5.328 -14.934 -6.197 1.00 93.12 90 ALA A O 1
ATOM 728 N N . VAL A 1 91 ? 4.862 -12.749 -6.046 1.00 95.19 91 VAL A N 1
ATOM 729 C CA . VAL A 1 91 ? 5.982 -12.381 -5.161 1.00 95.19 91 VAL A CA 1
ATOM 730 C C . VAL A 1 91 ? 5.501 -11.811 -3.825 1.00 95.19 91 VAL A C 1
ATOM 732 O O . VAL A 1 91 ? 6.212 -11.054 -3.160 1.00 95.19 91 VAL A O 1
ATOM 735 N N . ARG A 1 92 ? 4.267 -12.145 -3.427 1.00 94.62 92 ARG A N 1
ATOM 736 C CA . ARG A 1 92 ? 3.552 -11.482 -2.329 1.00 94.62 92 ARG A CA 1
ATOM 737 C C . ARG A 1 92 ? 4.332 -11.496 -1.022 1.00 94.62 92 ARG A C 1
ATOM 739 O O . ARG A 1 92 ? 4.414 -10.469 -0.355 1.00 94.62 92 ARG A O 1
ATOM 746 N N . GLU A 1 93 ? 4.881 -12.647 -0.649 1.00 96.00 93 GLU A N 1
ATOM 747 C CA . GLU A 1 93 ? 5.617 -12.799 0.609 1.00 96.00 93 GLU A CA 1
ATOM 748 C C . GLU A 1 93 ? 6.846 -11.894 0.659 1.00 96.00 93 GLU A C 1
ATOM 750 O O . GLU A 1 93 ? 7.105 -11.247 1.672 1.00 96.00 93 GLU A O 1
ATOM 755 N N . ASP A 1 94 ? 7.572 -11.795 -0.452 1.00 96.31 94 ASP A N 1
ATOM 756 C CA . ASP A 1 94 ? 8.748 -10.943 -0.545 1.00 96.31 94 ASP A CA 1
ATOM 757 C C . ASP A 1 94 ? 8.369 -9.461 -0.564 1.00 96.31 94 ASP A C 1
ATOM 759 O O . ASP A 1 94 ? 8.989 -8.672 0.148 1.00 96.31 94 ASP A O 1
ATOM 763 N N . VAL A 1 95 ? 7.310 -9.081 -1.289 1.00 95.31 95 VAL A N 1
ATOM 764 C CA . VAL A 1 95 ? 6.783 -7.705 -1.282 1.00 95.31 95 VAL A CA 1
ATOM 765 C C . VAL A 1 95 ? 6.383 -7.283 0.134 1.00 95.31 95 VAL A C 1
ATOM 767 O O . VAL A 1 95 ? 6.745 -6.192 0.570 1.00 95.31 95 VAL A O 1
ATOM 770 N N . VAL A 1 96 ? 5.694 -8.144 0.888 1.00 94.81 96 VAL A N 1
ATOM 771 C CA . VAL A 1 96 ? 5.310 -7.847 2.278 1.00 94.81 96 VAL A CA 1
ATOM 772 C C . VAL A 1 96 ? 6.540 -7.627 3.165 1.00 94.81 96 VAL A C 1
ATOM 774 O O . VAL A 1 96 ? 6.538 -6.700 3.972 1.00 94.81 96 VAL A O 1
ATOM 777 N N . LYS A 1 97 ? 7.620 -8.401 2.983 1.00 96.38 97 LYS A N 1
ATOM 778 C CA . LYS A 1 97 ? 8.880 -8.198 3.727 1.00 96.38 97 LYS A CA 1
ATOM 779 C C . LYS A 1 97 ? 9.536 -6.848 3.413 1.00 96.38 97 LYS A C 1
ATOM 781 O O . LYS A 1 97 ? 10.084 -6.229 4.326 1.00 96.38 97 LYS A O 1
ATOM 786 N N . GLN A 1 98 ? 9.473 -6.389 2.156 1.00 96.38 98 GLN A N 1
ATOM 787 C CA . GLN A 1 98 ? 10.011 -5.079 1.753 1.00 96.38 98 GLN A CA 1
ATOM 788 C C . GLN A 1 98 ? 9.282 -3.927 2.463 1.00 96.38 98 GLN A C 1
ATOM 790 O O . GLN A 1 98 ? 9.920 -2.977 2.907 1.00 96.38 98 GLN A O 1
ATOM 795 N N . PHE A 1 99 ? 7.956 -4.027 2.603 1.00 96.44 99 PHE A N 1
ATOM 796 C CA . PHE A 1 99 ? 7.100 -2.988 3.191 1.00 96.44 99 PHE A CA 1
ATOM 797 C C . PHE A 1 99 ? 6.767 -3.224 4.672 1.00 96.44 99 PHE A C 1
ATOM 799 O O . PHE A 1 99 ? 5.737 -2.762 5.166 1.00 96.44 99 PHE A O 1
ATOM 806 N N . ALA A 1 100 ? 7.639 -3.913 5.408 1.00 95.50 100 ALA A N 1
ATOM 807 C CA . ALA A 1 100 ? 7.536 -3.963 6.860 1.00 95.50 100 ALA A CA 1
ATOM 808 C C . ALA A 1 100 ? 7.919 -2.597 7.453 1.00 95.50 100 ALA A C 1
ATOM 810 O O . ALA A 1 100 ? 8.981 -2.055 7.141 1.00 95.50 100 ALA A O 1
ATOM 811 N N . PHE A 1 101 ? 7.055 -2.030 8.299 1.00 95.75 101 PHE A N 1
ATOM 812 C CA . PHE A 1 101 ? 7.333 -0.766 8.987 1.00 95.75 101 PHE A CA 1
ATOM 813 C C . PHE A 1 101 ? 8.564 -0.874 9.890 1.00 95.75 101 PHE A C 1
ATOM 815 O O . PHE A 1 101 ? 8.867 -1.947 10.413 1.00 95.75 101 PHE A O 1
ATOM 822 N N . SER A 1 102 ? 9.245 0.247 10.128 1.00 94.50 102 SER A N 1
ATOM 823 C CA . SER A 1 102 ? 10.351 0.294 11.085 1.00 94.50 102 SER A CA 1
ATOM 824 C C . SER A 1 102 ? 9.918 -0.151 12.496 1.00 94.50 102 SER A C 1
ATOM 826 O O . SER A 1 102 ? 8.772 0.097 12.892 1.00 94.50 102 SER A O 1
ATOM 828 N N . PRO A 1 103 ? 10.821 -0.761 13.293 1.00 94.06 103 PRO A N 1
ATOM 829 C CA . PRO A 1 103 ? 10.517 -1.137 14.678 1.00 94.06 103 PRO A CA 1
ATOM 830 C C . PRO A 1 103 ? 10.020 0.040 15.526 1.00 94.06 103 PRO A C 1
ATOM 832 O O . PRO A 1 103 ? 9.188 -0.137 16.408 1.00 94.06 103 PRO A O 1
ATOM 835 N N . GLU A 1 104 ? 10.493 1.251 15.224 1.00 95.44 104 GLU A N 1
ATOM 836 C CA . GLU A 1 104 ? 10.055 2.491 15.864 1.00 95.44 104 GLU A CA 1
ATOM 837 C C . GLU A 1 104 ? 8.560 2.756 15.655 1.00 95.44 104 GLU A C 1
ATOM 839 O O . GLU A 1 104 ? 7.826 2.940 16.622 1.00 95.44 104 GLU A O 1
ATOM 844 N N . ILE A 1 105 ? 8.094 2.724 14.402 1.00 95.44 105 ILE A N 1
ATOM 845 C CA . ILE A 1 105 ? 6.680 2.953 14.068 1.00 95.44 105 ILE A CA 1
ATOM 846 C C . ILE A 1 105 ? 5.806 1.862 14.688 1.00 95.44 105 ILE A C 1
ATOM 848 O O . ILE A 1 105 ? 4.749 2.158 15.243 1.00 95.44 105 ILE A O 1
ATOM 852 N N . GLN A 1 106 ? 6.257 0.605 14.627 1.00 94.75 106 GLN A N 1
ATOM 853 C CA . GLN A 1 106 ? 5.542 -0.512 15.245 1.00 94.75 106 GLN A CA 1
ATOM 854 C C . GLN A 1 106 ? 5.407 -0.321 16.760 1.00 94.75 106 GLN A C 1
ATOM 856 O O . GLN A 1 106 ? 4.320 -0.504 17.304 1.00 94.75 106 GLN A O 1
ATOM 861 N N . ARG A 1 107 ? 6.484 0.100 17.438 1.00 96.81 107 ARG A N 1
ATOM 862 C CA . ARG A 1 107 ? 6.459 0.381 18.877 1.00 96.81 107 ARG A CA 1
ATOM 863 C C . ARG A 1 107 ? 5.486 1.509 19.205 1.00 96.81 107 ARG A C 1
ATOM 865 O O . ARG A 1 107 ? 4.607 1.303 20.026 1.00 96.81 107 ARG A O 1
ATOM 872 N N . GLN A 1 108 ? 5.570 2.645 18.513 1.00 96.44 108 GLN A N 1
ATOM 873 C CA . GLN A 1 108 ? 4.671 3.784 18.745 1.00 96.44 108 GLN A CA 1
ATOM 874 C C . GLN A 1 108 ? 3.190 3.415 18.560 1.00 96.44 108 GLN A C 1
ATOM 876 O O . GLN A 1 108 ? 2.343 3.822 19.357 1.00 96.44 108 GLN A O 1
ATOM 881 N N . ALA A 1 109 ? 2.869 2.626 17.530 1.00 93.62 109 ALA A N 1
ATOM 882 C CA . ALA A 1 109 ? 1.509 2.148 17.302 1.00 93.62 109 ALA A CA 1
ATOM 883 C C . ALA A 1 109 ? 1.032 1.224 18.437 1.00 93.62 109 ALA A C 1
ATOM 885 O O . ALA A 1 109 ? -0.073 1.398 18.954 1.00 93.62 109 ALA A O 1
ATOM 886 N N . ASN A 1 110 ? 1.881 0.282 18.860 1.00 94.25 110 ASN A N 1
ATOM 887 C CA . ASN A 1 110 ? 1.574 -0.635 19.957 1.00 94.25 110 ASN A CA 1
ATOM 888 C C . ASN A 1 110 ? 1.435 0.093 21.299 1.00 94.25 110 ASN A C 1
ATOM 890 O O . ASN A 1 110 ? 0.515 -0.209 22.051 1.00 94.25 110 ASN A O 1
ATOM 894 N N . ASP A 1 111 ? 2.278 1.086 21.580 1.00 95.75 111 ASP A N 1
ATOM 895 C CA . ASP A 1 111 ? 2.200 1.903 22.795 1.00 95.75 111 ASP A CA 1
ATOM 896 C C . ASP A 1 111 ? 0.857 2.642 22.873 1.00 95.75 111 ASP A C 1
ATOM 898 O O . ASP A 1 111 ? 0.217 2.682 23.927 1.00 95.75 111 ASP A O 1
ATOM 902 N N . HIS A 1 112 ? 0.379 3.178 21.743 1.00 92.75 112 HIS A N 1
ATOM 903 C CA . HIS A 1 112 ? -0.923 3.839 21.681 1.00 92.75 112 HIS A CA 1
ATOM 904 C C . HIS A 1 112 ? -2.079 2.869 21.959 1.00 92.75 112 HIS A C 1
ATOM 906 O O . HIS A 1 112 ? -2.977 3.183 22.743 1.00 92.75 112 HIS A O 1
ATOM 912 N N . ILE A 1 113 ? -2.038 1.673 21.363 1.00 91.56 113 ILE A N 1
ATOM 913 C CA . ILE A 1 113 ? -3.037 0.622 21.594 1.00 91.56 113 ILE A CA 1
ATOM 914 C C . ILE A 1 113 ? -3.014 0.171 23.059 1.00 91.56 113 ILE A C 1
ATOM 916 O O . ILE A 1 113 ? -4.061 0.130 23.704 1.00 91.56 113 ILE A O 1
ATOM 920 N N . ASN A 1 114 ? -1.832 -0.104 23.609 1.00 91.31 114 ASN A N 1
ATOM 921 C CA . ASN A 1 114 ? -1.664 -0.572 24.983 1.00 91.31 114 ASN A CA 1
ATOM 922 C C . ASN A 1 114 ? -2.194 0.440 25.999 1.00 91.31 114 ASN A C 1
ATOM 924 O O . ASN A 1 114 ? -2.901 0.050 26.926 1.00 91.31 114 ASN A O 1
ATOM 928 N N . LYS A 1 115 ? -1.948 1.736 25.778 1.00 92.31 115 LYS A N 1
ATOM 929 C CA . LYS A 1 115 ? -2.496 2.807 26.619 1.00 92.31 115 LYS A CA 1
ATOM 930 C C . LYS A 1 115 ? -4.028 2.810 26.631 1.00 92.31 115 LYS A C 1
ATOM 932 O O . LYS A 1 115 ? -4.633 2.969 27.688 1.00 92.31 115 LYS A O 1
ATOM 937 N N . ILE A 1 116 ? -4.669 2.628 25.473 1.00 89.25 116 ILE A N 1
ATOM 938 C CA . ILE A 1 116 ? -6.137 2.554 25.378 1.00 89.25 116 ILE A CA 1
ATOM 939 C C . ILE A 1 116 ? -6.660 1.317 26.121 1.00 89.25 116 ILE A C 1
ATOM 941 O O . ILE A 1 116 ? -7.625 1.413 26.879 1.00 89.25 116 ILE A O 1
ATOM 945 N N . LEU A 1 117 ? -6.012 0.164 25.938 1.00 89.06 117 LEU A N 1
ATOM 946 C CA . LEU A 1 117 ? -6.396 -1.077 26.611 1.00 89.06 117 LEU A CA 1
ATOM 947 C C . LEU A 1 117 ? -6.242 -0.978 28.133 1.00 89.06 117 LEU A C 1
ATOM 949 O O . LEU A 1 117 ? -7.106 -1.459 28.858 1.00 89.06 117 LEU A O 1
ATOM 953 N N . GLU A 1 118 ? -5.184 -0.337 28.628 1.00 89.81 118 GLU A N 1
ATOM 954 C CA . GLU A 1 118 ? -4.963 -0.115 30.060 1.00 89.81 118 GLU A CA 1
ATOM 955 C C . GLU A 1 118 ? -6.057 0.765 30.681 1.00 89.81 118 GLU A C 1
ATOM 957 O O . GLU A 1 118 ? -6.632 0.393 31.705 1.00 89.81 118 GLU A O 1
ATOM 962 N N . ILE A 1 119 ? -6.429 1.869 30.022 1.00 88.19 119 ILE A N 1
ATOM 963 C CA . ILE A 1 119 ? -7.537 2.734 30.465 1.00 88.19 119 ILE A CA 1
ATOM 964 C C . ILE A 1 119 ? -8.839 1.931 30.582 1.00 88.19 119 ILE A C 1
ATOM 966 O O . ILE A 1 119 ? -9.577 2.078 31.557 1.00 88.19 119 ILE A O 1
ATOM 970 N N . LEU A 1 120 ? -9.112 1.046 29.620 1.00 86.06 120 LEU A N 1
ATOM 971 C CA . LEU A 1 120 ? -10.301 0.198 29.658 1.00 86.06 120 LEU A CA 1
ATOM 972 C C . LEU A 1 120 ? -10.250 -0.842 30.779 1.00 86.06 120 LEU A C 1
ATOM 974 O O . LEU A 1 120 ? -11.297 -1.130 31.353 1.00 86.06 120 LEU A O 1
ATOM 978 N N . LYS A 1 121 ? -9.067 -1.373 31.125 1.00 86.31 121 LYS A N 1
ATOM 979 C CA . LYS A 1 121 ? -8.911 -2.299 32.266 1.00 86.31 121 LYS A CA 1
ATOM 980 C C . LYS A 1 121 ? -9.258 -1.594 33.570 1.00 86.31 121 LYS A C 1
ATOM 982 O O . LYS A 1 121 ? -10.019 -2.135 34.365 1.00 86.31 121 LYS A O 1
ATOM 987 N N . ILE A 1 122 ? -8.746 -0.378 33.754 1.00 86.81 122 ILE A N 1
ATOM 988 C CA . ILE A 1 122 ? -9.003 0.434 34.949 1.00 86.81 122 ILE A CA 1
ATOM 989 C C . ILE A 1 122 ? -10.496 0.774 35.058 1.00 86.81 122 ILE A C 1
ATOM 991 O O . ILE A 1 122 ? -11.084 0.641 36.131 1.00 86.81 122 ILE A O 1
ATOM 995 N N . ALA A 1 123 ? -11.128 1.171 33.949 1.00 83.50 123 ALA A N 1
ATOM 996 C CA . ALA A 1 123 ? -12.559 1.471 33.924 1.00 83.50 123 ALA A CA 1
ATOM 997 C C . ALA A 1 123 ? -13.419 0.244 34.281 1.00 83.50 123 ALA A C 1
ATOM 999 O O . ALA A 1 123 ? -14.357 0.362 35.065 1.00 83.50 123 ALA A O 1
ATOM 1000 N N . ASP A 1 124 ? -13.071 -0.934 33.756 1.00 81.81 124 ASP A N 1
ATOM 1001 C CA . ASP A 1 124 ? -13.770 -2.193 34.040 1.00 81.81 124 ASP A CA 1
ATOM 1002 C C . ASP A 1 124 ? -13.660 -2.599 35.516 1.00 81.81 124 ASP A C 1
ATOM 1004 O O . ASP A 1 124 ? -14.649 -2.946 36.157 1.00 81.81 124 ASP A O 1
ATOM 1008 N N . GLN A 1 125 ? -12.457 -2.489 36.087 1.00 80.75 125 GLN A N 1
ATOM 1009 C CA . GLN A 1 125 ? -12.211 -2.770 37.502 1.00 80.75 125 GLN A CA 1
ATOM 1010 C C . GLN A 1 125 ? -12.976 -1.814 38.425 1.00 80.75 125 GLN A C 1
ATOM 1012 O O . GLN A 1 125 ? -13.515 -2.252 39.439 1.00 80.75 125 GLN A O 1
ATOM 1017 N N . SER A 1 126 ? -13.056 -0.528 38.069 1.00 77.19 126 SER A N 1
ATOM 1018 C CA . SER A 1 126 ? -13.819 0.473 38.826 1.00 77.19 126 SER A CA 1
ATOM 1019 C C . SER A 1 126 ? -15.320 0.157 38.852 1.00 77.19 126 SER A C 1
ATOM 1021 O O . SER A 1 126 ? -15.935 0.176 39.916 1.00 77.19 126 SER A O 1
ATOM 1023 N N . LEU A 1 127 ? -15.899 -0.220 37.705 1.00 72.31 127 LEU A N 1
ATOM 1024 C CA . LEU A 1 127 ? -17.304 -0.635 37.616 1.00 72.31 127 LEU A CA 1
ATOM 1025 C C . LEU A 1 127 ? -17.583 -1.877 38.478 1.00 72.31 127 LEU A C 1
ATOM 1027 O O . LEU A 1 127 ? -18.496 -1.862 39.299 1.00 72.31 127 LEU A O 1
ATOM 1031 N N . ASN A 1 128 ? -16.733 -2.902 38.376 1.00 68.31 128 ASN A N 1
ATOM 1032 C CA . ASN A 1 128 ? -16.891 -4.145 39.136 1.00 68.31 128 ASN A CA 1
ATOM 1033 C C . ASN A 1 128 ? -16.728 -3.959 40.659 1.00 68.31 128 ASN A C 1
ATOM 1035 O O . ASN A 1 128 ? -17.323 -4.702 41.441 1.00 68.31 128 ASN A O 1
ATOM 1039 N N . ASN A 1 129 ? -15.911 -2.999 41.105 1.00 63.16 129 ASN A N 1
ATOM 1040 C CA . ASN A 1 129 ? -15.731 -2.710 42.531 1.00 63.16 129 ASN A CA 1
ATOM 1041 C C . ASN A 1 129 ? -16.928 -1.951 43.129 1.00 63.16 129 ASN A C 1
ATOM 1043 O O . ASN A 1 129 ? -17.314 -2.249 44.258 1.00 63.16 129 ASN A O 1
ATOM 1047 N N . ASN A 1 130 ? -17.563 -1.054 42.366 1.00 57.72 130 ASN A N 1
ATOM 1048 C CA . ASN A 1 130 ? -18.790 -0.369 42.795 1.00 57.72 130 ASN A CA 1
ATOM 1049 C C . ASN A 1 130 ? -19.967 -1.350 42.960 1.00 57.72 130 ASN A C 1
ATOM 1051 O O . ASN A 1 130 ? -20.736 -1.241 43.915 1.00 57.72 130 ASN A O 1
ATOM 1055 N N . ASP A 1 131 ? -20.066 -2.360 42.088 1.00 54.16 131 ASP A N 1
ATOM 1056 C CA . ASP A 1 131 ? -21.067 -3.428 42.220 1.00 54.16 131 ASP A CA 1
ATOM 1057 C C . ASP A 1 131 ? -20.796 -4.322 43.446 1.00 54.16 131 ASP A C 1
ATOM 1059 O O . ASP A 1 131 ? -21.725 -4.789 44.108 1.00 54.16 131 ASP A O 1
ATOM 1063 N N . LYS A 1 132 ? -19.521 -4.529 43.807 1.00 52.50 132 LYS A N 1
ATOM 1064 C CA . LYS A 1 132 ? -19.132 -5.297 45.002 1.00 52.50 132 LYS A CA 1
ATOM 1065 C C . LYS A 1 132 ? -19.386 -4.555 46.314 1.00 52.50 132 LYS A C 1
ATOM 1067 O O . LYS A 1 132 ? -19.741 -5.213 47.292 1.00 52.50 132 LYS A O 1
ATOM 1072 N N . GLU A 1 133 ? -19.261 -3.227 46.361 1.00 52.50 133 GLU A N 1
ATOM 1073 C CA . GLU A 1 133 ? -19.607 -2.454 47.566 1.00 52.50 133 GLU A CA 1
ATOM 1074 C C . GLU A 1 133 ? -21.113 -2.524 47.882 1.00 52.50 133 GLU A C 1
ATOM 1076 O O . GLU A 1 133 ? -21.466 -2.639 49.057 1.00 52.50 133 GLU A O 1
ATOM 1081 N N . MET A 1 134 ? -21.998 -2.617 46.875 1.00 45.03 134 MET A N 1
ATOM 1082 C CA . MET A 1 134 ? -23.436 -2.874 47.097 1.00 45.03 134 MET A CA 1
ATOM 1083 C C . MET A 1 134 ? -23.762 -4.315 47.532 1.00 45.03 134 MET A C 1
ATOM 1085 O O . MET A 1 134 ? -24.825 -4.550 48.105 1.00 45.03 134 MET A O 1
ATOM 1089 N N . ILE A 1 135 ? -22.867 -5.280 47.294 1.00 50.53 135 ILE A N 1
ATOM 1090 C CA . ILE A 1 135 ? -23.062 -6.706 47.631 1.00 50.53 135 ILE A CA 1
ATOM 1091 C C . ILE A 1 135 ? -22.350 -7.088 48.949 1.00 50.53 135 ILE A C 1
ATOM 1093 O O . ILE A 1 135 ? -22.478 -8.210 49.440 1.00 50.53 135 ILE A O 1
ATOM 1097 N N . SER A 1 136 ? -21.661 -6.152 49.609 1.00 45.28 136 SER A N 1
ATOM 1098 C CA . SER A 1 136 ? -20.883 -6.409 50.833 1.00 45.28 136 SER A CA 1
ATOM 1099 C C . SER A 1 136 ? -21.723 -6.527 52.125 1.00 45.28 136 SER A C 1
ATOM 1101 O O . SER A 1 136 ? -21.388 -5.995 53.177 1.00 45.28 136 SER A O 1
ATOM 1103 N N . HIS A 1 137 ? -22.793 -7.323 52.079 1.00 46.38 137 HIS A N 1
ATOM 1104 C CA . HIS A 1 137 ? -23.417 -7.952 53.248 1.00 46.38 137 HIS A CA 1
ATOM 1105 C C . HIS A 1 137 ? -23.474 -9.479 53.096 1.00 46.38 137 HIS A C 1
ATOM 1107 O O . HIS A 1 137 ? -24.484 -10.095 53.399 1.00 46.38 137 HIS A O 1
ATOM 1113 N N . GLN A 1 138 ? -22.394 -10.115 52.640 1.00 47.34 138 GLN A N 1
ATOM 1114 C CA . GLN A 1 138 ? -22.081 -11.520 52.941 1.00 47.34 138 GLN A CA 1
ATOM 1115 C C . GLN A 1 138 ? -20.667 -11.818 52.434 1.00 47.34 138 GLN A C 1
ATOM 1117 O O . GLN A 1 138 ? -20.388 -11.740 51.242 1.00 47.34 138 GLN A O 1
ATOM 1122 N N . GLY A 1 139 ? -19.744 -12.075 53.361 1.00 45.03 139 GLY A N 1
ATOM 1123 C CA . GLY A 1 139 ? -18.347 -12.341 53.030 1.00 45.03 139 GLY A CA 1
ATOM 1124 C C . GLY A 1 139 ? -18.136 -13.720 52.407 1.00 45.03 139 GLY A C 1
ATOM 1125 O O . GLY A 1 139 ? -18.886 -14.641 52.711 1.00 45.03 139 GLY A O 1
ATOM 1126 N N . LEU A 1 140 ? -17.094 -13.848 51.577 1.00 38.69 140 LEU A N 1
ATOM 1127 C CA . LEU A 1 140 ? -16.064 -14.902 51.606 1.00 38.69 140 LEU A CA 1
ATOM 1128 C C . LEU A 1 140 ? -15.086 -14.739 50.406 1.00 38.69 140 LEU A C 1
ATOM 1130 O O . LEU A 1 140 ? -15.507 -14.727 49.258 1.00 38.69 140 LEU A O 1
ATOM 1134 N N . PHE A 1 141 ? -13.792 -14.645 50.737 1.00 39.09 141 PHE A N 1
ATOM 1135 C CA . PHE A 1 141 ? -12.550 -15.056 50.040 1.00 39.09 141 PHE A CA 1
ATOM 1136 C C . PHE A 1 141 ? -12.214 -14.739 48.557 1.00 39.09 141 PHE A C 1
ATOM 1138 O O . PHE A 1 141 ? -12.890 -15.149 47.624 1.00 39.09 141 PHE A O 1
ATOM 1145 N N . ASN A 1 142 ? -11.026 -14.116 48.422 1.00 40.34 142 ASN A N 1
ATOM 1146 C CA . ASN A 1 142 ? -9.845 -14.424 47.585 1.00 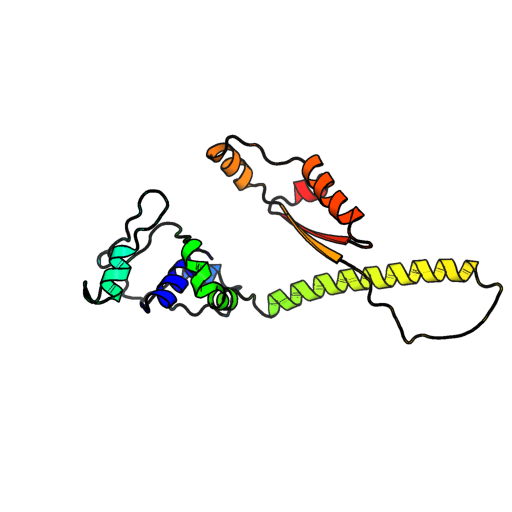40.34 142 ASN A CA 1
ATOM 1147 C C . ASN A 1 142 ? -10.012 -15.081 46.202 1.00 40.34 142 ASN A C 1
ATOM 1149 O O . ASN A 1 142 ? -10.375 -16.247 46.137 1.00 40.34 142 ASN A O 1
ATOM 1153 N N . ASP A 1 143 ? -9.504 -14.411 45.155 1.00 36.72 143 ASP A N 1
ATOM 1154 C CA . ASP A 1 143 ? -8.352 -14.878 44.349 1.00 36.72 143 ASP A CA 1
ATOM 1155 C C . ASP A 1 143 ? -7.906 -13.762 43.371 1.00 36.72 143 ASP A C 1
ATOM 1157 O O . ASP A 1 143 ? -8.662 -13.351 42.492 1.00 36.72 143 ASP A O 1
ATOM 1161 N N . THR A 1 144 ? -6.689 -13.230 43.523 1.00 40.62 144 THR A N 1
ATOM 1162 C CA . THR A 1 144 ? -6.145 -12.132 42.687 1.00 40.62 144 THR A CA 1
ATOM 1163 C C . THR A 1 144 ? -5.335 -12.658 41.493 1.00 40.62 144 THR A C 1
ATOM 1165 O O . THR A 1 144 ? -4.553 -11.921 40.898 1.00 40.62 144 THR A O 1
ATOM 1168 N N . SER A 1 145 ? -5.476 -13.937 41.131 1.00 39.56 145 SER A N 1
ATOM 1169 C CA . SER A 1 145 ? -4.582 -14.596 40.167 1.00 39.56 145 SER A CA 1
ATOM 1170 C C . SER A 1 145 ? -5.181 -14.903 38.786 1.00 39.56 145 SER A C 1
ATOM 1172 O O . SER A 1 145 ? -4.507 -15.506 37.955 1.00 39.56 145 SER A O 1
ATOM 1174 N N . GLN A 1 146 ? -6.382 -14.408 38.465 1.00 40.94 146 GLN A N 1
ATOM 1175 C CA . GLN A 1 146 ? -6.907 -14.412 37.091 1.00 40.94 146 GLN A CA 1
ATOM 1176 C C . GLN A 1 146 ? -7.588 -13.081 36.747 1.00 40.94 146 GLN A C 1
ATOM 1178 O O . GLN A 1 146 ? -8.811 -12.969 36.711 1.00 40.94 146 GLN A O 1
ATOM 1183 N N . MET A 1 147 ? -6.793 -12.041 36.476 1.00 43.00 147 MET A N 1
ATOM 1184 C CA . MET A 1 147 ? -7.304 -10.888 35.727 1.00 43.00 147 MET A CA 1
ATOM 1185 C C . MET A 1 147 ? -7.642 -11.366 34.314 1.00 43.00 147 MET A C 1
ATOM 1187 O O . MET A 1 147 ? -6.737 -11.620 33.522 1.00 43.00 147 MET A O 1
ATOM 1191 N N . SER A 1 148 ? -8.934 -11.508 34.010 1.00 53.06 148 SER A N 1
ATOM 1192 C CA . SER A 1 148 ? -9.409 -11.841 32.670 1.00 53.06 148 SER A CA 1
ATOM 1193 C C . SER A 1 148 ? -8.793 -10.875 31.662 1.00 53.06 148 SER A C 1
ATOM 1195 O O . SER A 1 148 ? -8.936 -9.654 31.795 1.00 53.06 148 SER A O 1
ATOM 1197 N N . GLU A 1 149 ? -8.103 -11.410 30.660 1.00 69.25 149 GLU A N 1
ATOM 1198 C CA . GLU A 1 149 ? -7.723 -10.640 29.485 1.00 69.25 149 GLU A CA 1
ATOM 1199 C C . GLU A 1 149 ? -9.004 -9.996 28.933 1.00 69.25 149 GLU A C 1
ATOM 1201 O O . GLU A 1 149 ? -10.008 -10.679 28.728 1.00 69.25 149 GLU A O 1
ATOM 1206 N N . LEU A 1 150 ? -9.028 -8.663 28.826 1.00 71.88 150 LEU A N 1
ATOM 1207 C CA . LEU A 1 150 ? -10.203 -7.949 28.333 1.00 71.88 150 LEU A CA 1
ATOM 1208 C C . LEU A 1 150 ? -10.588 -8.514 26.961 1.00 71.88 150 LEU A C 1
ATOM 1210 O O . LEU A 1 150 ? -9.803 -8.405 26.022 1.00 71.88 150 LEU A O 1
ATOM 1214 N N . ASP A 1 151 ? -11.801 -9.059 26.842 1.00 85.56 151 ASP A N 1
ATOM 1215 C CA . ASP A 1 151 ? -12.366 -9.541 25.574 1.00 85.56 151 ASP A CA 1
ATOM 1216 C C . ASP A 1 151 ? -12.744 -8.344 24.684 1.00 85.56 151 ASP A C 1
ATOM 1218 O O . ASP A 1 151 ? -13.903 -7.933 24.588 1.00 85.56 151 ASP A O 1
ATOM 1222 N N . VAL A 1 152 ? -11.717 -7.707 24.119 1.00 90.50 152 VAL A N 1
ATOM 1223 C CA . VAL A 1 152 ? -11.790 -6.515 23.275 1.00 90.50 152 VAL A CA 1
ATOM 1224 C C . VAL A 1 152 ? -11.495 -6.894 21.832 1.00 90.50 152 VAL A C 1
ATOM 1226 O O . VAL A 1 152 ? -10.519 -7.573 21.530 1.00 90.50 152 VAL A O 1
ATOM 1229 N N . THR A 1 153 ? -12.306 -6.377 20.910 1.00 93.62 153 THR A N 1
ATOM 1230 C CA . THR A 1 153 ? -12.026 -6.458 19.472 1.00 93.62 153 THR A CA 1
ATOM 1231 C C . THR A 1 153 ? -11.622 -5.083 18.952 1.00 93.62 153 THR A C 1
ATOM 1233 O O . THR A 1 153 ? -12.430 -4.157 18.964 1.00 93.62 153 THR A O 1
ATOM 1236 N N . ILE A 1 154 ? -10.392 -4.941 18.457 1.00 92.94 154 ILE A N 1
ATOM 1237 C CA . ILE A 1 154 ? -9.934 -3.711 17.796 1.00 92.94 154 ILE A CA 1
ATOM 1238 C C . ILE A 1 154 ? -10.334 -3.752 16.319 1.00 92.94 154 ILE A C 1
ATOM 1240 O O . ILE A 1 154 ? -10.062 -4.722 15.614 1.00 92.94 154 ILE A O 1
ATOM 1244 N N . ILE A 1 155 ? -10.966 -2.684 15.843 1.00 95.12 155 ILE A N 1
ATOM 1245 C CA . ILE A 1 155 ? -11.512 -2.562 14.493 1.00 95.12 155 ILE A CA 1
ATOM 1246 C C . ILE A 1 155 ? -10.927 -1.308 13.851 1.00 95.12 155 ILE A C 1
ATOM 1248 O O . ILE A 1 155 ? -11.233 -0.186 14.251 1.00 95.12 155 ILE A O 1
ATOM 1252 N N . GLY A 1 156 ? -10.078 -1.493 12.842 1.00 94.69 156 GLY A N 1
ATOM 1253 C CA . GLY A 1 156 ? -9.567 -0.392 12.028 1.00 94.69 156 GLY A CA 1
ATOM 1254 C C . GLY A 1 156 ? -10.619 0.091 11.031 1.00 94.69 156 GLY A C 1
ATOM 1255 O O . GLY A 1 156 ? -11.206 -0.715 10.310 1.00 94.69 156 GLY A O 1
ATOM 1256 N N . PHE A 1 157 ? -10.840 1.400 10.964 1.00 94.25 157 PHE A N 1
ATOM 1257 C CA . PHE A 1 157 ? -11.806 2.018 10.063 1.00 94.25 157 PHE A CA 1
ATOM 1258 C C . PHE A 1 157 ? -11.146 3.145 9.269 1.00 94.25 157 PHE A C 1
ATOM 1260 O O . PHE A 1 157 ? -10.829 4.201 9.809 1.00 94.25 157 PHE A O 1
ATOM 1267 N N . HIS A 1 158 ? -10.897 2.907 7.982 1.00 95.31 158 HIS A N 1
ATOM 1268 C CA . HIS A 1 158 ? -10.234 3.875 7.112 1.00 95.31 158 HIS A CA 1
ATOM 1269 C C . HIS A 1 158 ? -11.253 4.635 6.257 1.00 95.31 158 HIS A C 1
ATOM 1271 O O . HIS A 1 158 ? -12.036 4.027 5.528 1.00 95.31 158 HIS A O 1
ATOM 1277 N N . ILE A 1 159 ? -11.216 5.965 6.323 1.00 94.44 159 ILE A N 1
ATOM 1278 C CA . ILE A 1 159 ? -12.126 6.861 5.610 1.00 94.44 159 ILE A CA 1
ATOM 1279 C C . ILE A 1 159 ? -11.295 7.787 4.722 1.00 94.44 159 ILE A C 1
ATOM 1281 O O . ILE A 1 159 ? -10.654 8.710 5.215 1.00 94.44 159 ILE A O 1
ATOM 1285 N N . ARG A 1 160 ? -11.325 7.550 3.407 1.00 94.75 160 ARG A N 1
ATOM 1286 C CA . ARG A 1 160 ? -10.669 8.391 2.396 1.00 94.75 160 ARG A CA 1
ATOM 1287 C C . ARG A 1 160 ? -11.701 9.308 1.742 1.00 94.75 160 ARG A C 1
ATOM 1289 O O . ARG A 1 160 ? -12.661 8.811 1.153 1.00 94.75 160 ARG A O 1
ATOM 1296 N N . ARG A 1 161 ? -11.522 10.625 1.829 1.00 93.69 161 ARG A N 1
ATOM 1297 C CA . ARG A 1 161 ? -12.502 11.606 1.335 1.00 93.69 161 ARG A CA 1
ATOM 1298 C C . ARG A 1 161 ? -11.896 12.643 0.410 1.00 93.69 161 ARG A C 1
ATOM 1300 O O . ARG A 1 161 ? -12.422 12.803 -0.682 1.00 93.69 161 ARG A O 1
ATOM 1307 N N . THR A 1 162 ? -10.814 13.300 0.818 1.00 94.50 162 THR A N 1
ATOM 1308 C CA . THR A 1 162 ? -10.320 14.571 0.252 1.00 94.50 162 THR A CA 1
ATOM 1309 C C . THR A 1 162 ? -10.260 14.605 -1.285 1.00 94.50 162 THR A C 1
ATOM 1311 O O . THR A 1 162 ? -11.234 14.963 -1.945 1.00 94.50 162 THR A O 1
ATOM 1314 N N . ASP A 1 163 ? -9.148 14.207 -1.898 1.00 94.25 163 ASP A N 1
ATOM 1315 C CA . ASP A 1 163 ? -9.010 14.106 -3.356 1.00 94.25 163 ASP A CA 1
ATOM 1316 C C . ASP A 1 163 ? -9.909 13.015 -3.955 1.00 94.25 163 ASP A C 1
ATOM 1318 O O . ASP A 1 163 ? -10.289 13.077 -5.131 1.00 94.25 163 ASP A O 1
ATOM 1322 N N . TYR A 1 164 ? -10.310 12.041 -3.135 1.00 93.94 164 TYR A N 1
ATOM 1323 C CA . TYR A 1 164 ? -11.152 10.936 -3.569 1.00 93.94 164 TYR A CA 1
ATOM 1324 C C . TYR A 1 164 ? -12.558 11.384 -3.992 1.00 93.94 164 TYR A C 1
ATOM 1326 O O . TYR A 1 164 ? -13.141 10.768 -4.883 1.00 93.94 164 TYR A O 1
ATOM 1334 N N . ALA A 1 165 ? -13.076 12.491 -3.448 1.00 93.88 165 ALA A N 1
ATOM 1335 C CA . ALA A 1 165 ? -14.338 13.098 -3.871 1.00 93.88 165 ALA A CA 1
ATOM 1336 C C . ALA A 1 165 ? -14.343 13.423 -5.373 1.00 93.88 165 ALA A C 1
ATOM 1338 O O . ALA A 1 165 ? -15.270 13.067 -6.103 1.00 93.88 165 ALA A O 1
ATOM 1339 N N . ASN A 1 166 ? -13.272 14.061 -5.849 1.00 95.06 166 ASN A N 1
ATOM 1340 C CA . ASN A 1 166 ? -13.123 14.393 -7.262 1.00 95.06 166 ASN A CA 1
ATOM 1341 C C . ASN A 1 166 ? -12.892 13.132 -8.098 1.00 95.06 166 ASN A C 1
ATOM 1343 O O . ASN A 1 166 ? -13.466 12.995 -9.178 1.00 95.06 166 ASN A O 1
ATOM 1347 N N . HIS A 1 167 ? -12.089 12.193 -7.591 1.00 92.25 167 HIS A N 1
ATOM 1348 C CA . HIS A 1 167 ? -11.822 10.931 -8.275 1.00 92.25 167 HIS A CA 1
ATOM 1349 C C . HIS A 1 167 ? -13.104 10.125 -8.527 1.00 92.25 167 HIS A C 1
ATOM 1351 O O . HIS A 1 167 ? -13.365 9.735 -9.665 1.00 92.25 167 HIS A O 1
ATOM 1357 N N . THR A 1 168 ? -13.930 9.919 -7.496 1.00 93.94 168 THR A N 1
ATOM 1358 C CA . THR A 1 168 ? -15.156 9.118 -7.609 1.00 93.94 168 THR A CA 1
ATOM 1359 C C . THR A 1 168 ? -16.193 9.774 -8.521 1.00 93.94 168 THR A C 1
ATOM 1361 O O . THR A 1 168 ? -16.810 9.105 -9.351 1.00 93.94 168 THR A O 1
ATOM 1364 N N . LYS A 1 169 ? -16.310 11.106 -8.466 1.00 95.19 169 LYS A N 1
ATOM 1365 C CA . LYS A 1 169 ? -17.191 11.865 -9.356 1.00 95.19 169 LYS A CA 1
ATOM 1366 C C . LYS A 1 169 ? -16.763 11.735 -10.815 1.00 95.19 169 LYS A C 1
ATOM 1368 O O . LYS A 1 169 ? -17.589 11.439 -11.671 1.00 95.19 169 LYS A O 1
ATOM 1373 N N . ASN A 1 170 ? -15.478 11.931 -11.100 1.00 95.00 170 ASN A N 1
ATOM 1374 C CA . ASN A 1 170 ? -14.973 11.929 -12.472 1.00 95.00 170 ASN A CA 1
ATOM 1375 C C . ASN A 1 170 ? -14.930 10.522 -13.083 1.00 95.00 170 ASN A C 1
ATOM 1377 O O . ASN A 1 170 ? -15.123 10.379 -14.285 1.00 95.00 170 ASN A O 1
ATOM 1381 N N . MET A 1 171 ? -14.656 9.492 -12.276 1.00 92.31 171 MET A N 1
ATOM 1382 C CA . MET A 1 171 ? -14.513 8.120 -12.768 1.00 92.31 171 MET A CA 1
ATOM 1383 C C . MET A 1 171 ? -15.834 7.347 -12.788 1.00 92.31 171 MET A C 1
ATOM 1385 O O . MET A 1 171 ? -16.045 6.544 -13.693 1.00 92.31 171 MET A O 1
ATOM 1389 N N . PHE A 1 172 ? -16.711 7.580 -11.809 1.00 94.44 172 PHE A N 1
ATOM 1390 C CA . PHE A 1 172 ? -17.919 6.774 -11.600 1.00 94.44 172 PHE A CA 1
ATOM 1391 C C . PHE A 1 172 ? -19.214 7.595 -11.575 1.00 94.44 172 PHE A C 1
ATOM 1393 O O . PHE A 1 172 ? -20.285 7.017 -11.424 1.00 94.44 172 PHE A O 1
ATOM 1400 N N . GLY A 1 173 ? -19.148 8.928 -11.684 1.00 95.38 173 GLY A N 1
ATOM 1401 C CA . GLY A 1 173 ? -20.328 9.789 -11.544 1.00 95.38 173 GLY A CA 1
ATOM 1402 C C . GLY A 1 173 ? -20.952 9.748 -10.145 1.00 95.38 173 GLY A C 1
ATOM 1403 O O . GLY A 1 173 ? -22.119 10.093 -9.988 1.00 95.38 173 GLY A O 1
ATOM 1404 N N . ALA A 1 174 ? -20.198 9.300 -9.137 1.00 94.56 174 ALA A N 1
ATOM 1405 C CA . ALA A 1 174 ? -20.704 9.029 -7.796 1.00 94.56 174 ALA A CA 1
ATOM 1406 C C . ALA A 1 174 ? -20.356 10.143 -6.795 1.00 94.56 174 ALA A C 1
ATOM 1408 O O . ALA A 1 174 ? -19.460 10.960 -7.018 1.00 94.56 174 ALA A O 1
ATOM 1409 N N . THR A 1 175 ? -21.058 10.153 -5.662 1.00 94.50 175 THR A N 1
ATOM 1410 C CA . THR A 1 175 ? -20.759 10.996 -4.497 1.00 94.50 175 THR A CA 1
ATOM 1411 C C . THR A 1 175 ? -20.144 10.166 -3.373 1.00 94.50 175 THR A C 1
ATOM 1413 O O . THR A 1 175 ? -20.226 8.936 -3.360 1.00 94.50 175 THR A O 1
ATOM 1416 N N . LEU A 1 176 ? -19.494 10.834 -2.417 1.00 94.50 176 LEU A N 1
ATOM 1417 C CA . LEU A 1 176 ? -18.970 10.155 -1.235 1.00 94.50 176 LEU A CA 1
ATOM 1418 C C . LEU A 1 176 ? -20.107 9.680 -0.316 1.00 94.50 176 LEU A C 1
ATOM 1420 O O . LEU A 1 176 ? -21.120 10.374 -0.208 1.00 94.50 176 LEU A O 1
ATOM 1424 N N . PRO A 1 177 ? -19.920 8.563 0.411 1.00 92.81 177 PRO A N 1
ATOM 1425 C CA . PRO A 1 177 ? -20.844 8.159 1.461 1.00 92.81 177 PRO A CA 1
ATOM 1426 C C . PRO A 1 177 ? -20.969 9.213 2.574 1.00 92.81 177 PRO A C 1
ATOM 1428 O O . PRO A 1 177 ? -19.985 9.858 2.968 1.00 92.81 177 PRO A O 1
ATOM 1431 N N . GLU A 1 178 ? -22.186 9.355 3.097 1.00 92.50 178 GLU A N 1
ATOM 1432 C CA . GLU A 1 178 ? -22.514 10.213 4.241 1.00 92.50 178 GLU A CA 1
ATOM 1433 C C . GLU A 1 178 ? -22.427 9.457 5.580 1.00 92.50 178 GLU A C 1
ATOM 1435 O O . GLU A 1 178 ? -22.191 8.248 5.623 1.00 92.50 178 GLU A O 1
ATOM 1440 N N . SER A 1 179 ? -22.631 10.165 6.698 1.00 92.81 179 SER A N 1
ATOM 1441 C CA . SER A 1 179 ? -22.551 9.599 8.055 1.00 92.81 179 SER A CA 1
ATOM 1442 C C . SER A 1 179 ? -23.473 8.401 8.276 1.00 92.81 179 SER A C 1
ATOM 1444 O O . SER A 1 179 ? -23.086 7.472 8.976 1.00 92.81 179 SER A O 1
ATOM 1446 N N . ALA A 1 180 ? -24.648 8.364 7.640 1.00 94.56 180 ALA A N 1
ATOM 1447 C CA . ALA A 1 180 ? -25.582 7.244 7.757 1.00 94.56 180 ALA A CA 1
ATOM 1448 C C . ALA A 1 180 ? -24.963 5.904 7.317 1.00 94.56 180 ALA A C 1
ATOM 1450 O O . ALA A 1 180 ? -25.136 4.897 8.003 1.00 94.56 180 ALA A O 1
ATOM 1451 N N . TYR A 1 181 ? -24.189 5.903 6.227 1.00 94.31 181 TYR A N 1
ATOM 1452 C CA . TYR A 1 181 ? -23.490 4.710 5.742 1.00 94.31 181 TYR A CA 1
ATOM 1453 C C . TYR A 1 181 ? -22.454 4.218 6.759 1.00 94.31 181 TYR A C 1
ATOM 1455 O O . TYR A 1 181 ? -22.407 3.037 7.102 1.00 94.31 181 TYR A O 1
ATOM 1463 N N . PHE A 1 182 ? -21.645 5.138 7.289 1.00 94.62 182 PHE A N 1
ATOM 1464 C CA . PHE A 1 182 ? -20.626 4.804 8.279 1.00 94.62 182 PHE A CA 1
ATOM 1465 C C . PHE A 1 182 ? -21.253 4.327 9.594 1.00 94.62 182 PHE A C 1
ATOM 1467 O O . PHE A 1 182 ? -20.825 3.311 10.131 1.00 94.62 182 PHE A O 1
ATOM 1474 N N . ASN A 1 183 ? -22.309 4.988 10.073 1.00 93.81 183 ASN A N 1
ATOM 1475 C CA . ASN A 1 183 ? -23.035 4.581 11.275 1.00 93.81 183 ASN A CA 1
ATOM 1476 C C . ASN A 1 183 ? -23.621 3.179 11.127 1.00 93.81 183 ASN A C 1
ATOM 1478 O O . ASN A 1 183 ? -23.477 2.366 12.034 1.00 93.81 183 ASN A O 1
ATOM 1482 N N . GLN A 1 184 ? -24.203 2.855 9.971 1.00 95.69 184 GLN A N 1
ATOM 1483 C CA . GLN A 1 184 ? -24.694 1.507 9.697 1.00 95.69 184 GLN A CA 1
ATOM 1484 C C . GLN A 1 184 ? -23.568 0.461 9.755 1.00 95.69 184 GLN A C 1
ATOM 1486 O O . GLN A 1 184 ? -23.748 -0.603 10.352 1.00 95.69 184 GLN A O 1
ATOM 1491 N N . ALA A 1 185 ? -22.400 0.765 9.180 1.00 93.81 185 ALA A N 1
ATOM 1492 C CA . ALA A 1 185 ? -21.240 -0.123 9.226 1.00 93.81 185 ALA A CA 1
ATOM 1493 C C . ALA A 1 185 ? -20.707 -0.307 10.659 1.00 93.81 185 ALA A C 1
ATOM 1495 O O . ALA A 1 185 ? -20.458 -1.434 11.082 1.00 93.81 185 ALA A O 1
ATOM 1496 N N . LEU A 1 186 ? -20.574 0.774 11.433 1.00 94.75 186 LEU A N 1
ATOM 1497 C CA . LEU A 1 186 ? -20.120 0.723 12.826 1.00 94.75 186 LEU A CA 1
ATOM 1498 C C .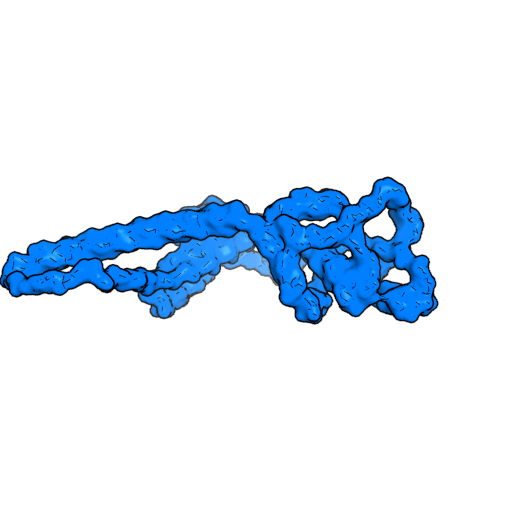 LEU A 1 186 ? -21.110 -0.050 13.713 1.00 94.75 186 LEU A C 1
ATOM 1500 O O . LEU A 1 186 ? -20.691 -0.879 14.520 1.00 94.75 186 LEU A O 1
ATOM 1504 N N . GLU A 1 187 ? -22.417 0.153 13.521 1.00 96.19 187 GLU A N 1
ATOM 1505 C CA . GLU A 1 187 ? -23.478 -0.566 14.240 1.00 96.19 187 GLU A CA 1
ATOM 1506 C C . GLU A 1 187 ? -23.433 -2.080 14.016 1.00 96.19 187 GLU A C 1
ATOM 1508 O O . GLU A 1 187 ? -23.641 -2.852 14.953 1.00 96.19 187 GLU A O 1
ATOM 1513 N N . TYR A 1 188 ? -23.119 -2.530 12.798 1.00 96.44 188 TYR A N 1
ATOM 1514 C CA . TYR A 1 188 ? -22.923 -3.956 12.531 1.00 96.44 188 TYR A CA 1
ATOM 1515 C C . TYR A 1 188 ? -21.849 -4.558 13.452 1.00 96.44 188 TYR A C 1
ATOM 1517 O O . TYR A 1 188 ? -22.063 -5.609 14.059 1.00 96.44 188 TYR A O 1
ATOM 1525 N N . TYR A 1 189 ? -20.717 -3.870 13.617 1.00 95.94 189 TYR A N 1
ATOM 1526 C CA . TYR A 1 189 ? -19.634 -4.338 14.479 1.00 95.94 189 TYR A CA 1
ATOM 1527 C C . TYR A 1 189 ? -19.945 -4.203 15.971 1.00 95.94 189 TYR A C 1
ATOM 1529 O O . TYR A 1 189 ? -19.575 -5.095 16.735 1.00 95.94 189 TYR A O 1
ATOM 1537 N N . ARG A 1 190 ? -20.670 -3.153 16.381 1.00 95.62 190 ARG A N 1
ATOM 1538 C CA . ARG A 1 190 ? -21.174 -3.003 17.760 1.00 95.62 190 ARG A CA 1
ATOM 1539 C C . ARG A 1 190 ? -22.073 -4.163 18.175 1.00 95.62 190 ARG A C 1
ATOM 1541 O O . ARG A 1 190 ? -21.981 -4.628 19.300 1.00 95.62 190 ARG A O 1
ATOM 1548 N N . LYS A 1 191 ? -22.905 -4.667 17.260 1.00 96.81 191 LYS A N 1
ATOM 1549 C CA . LYS A 1 191 ? -23.765 -5.836 17.511 1.00 96.81 191 LYS A CA 1
ATOM 1550 C C . LYS A 1 191 ? -22.996 -7.156 17.507 1.00 96.81 191 LYS A C 1
ATOM 1552 O O . LYS A 1 191 ? -23.385 -8.093 18.195 1.00 96.81 191 LYS A O 1
ATOM 1557 N N . LYS A 1 192 ? -21.936 -7.248 16.701 1.00 95.75 192 LYS A N 1
ATOM 1558 C CA . LYS A 1 192 ? -21.163 -8.480 16.505 1.00 95.75 192 LYS A CA 1
ATOM 1559 C C . LYS A 1 192 ? -20.149 -8.747 17.618 1.00 95.75 192 LYS A C 1
ATOM 1561 O O . LYS A 1 192 ? -19.889 -9.907 17.927 1.00 95.75 192 LYS A O 1
ATOM 1566 N N . HIS A 1 193 ? -19.559 -7.701 18.187 1.00 94.19 193 HIS A N 1
ATOM 1567 C CA . HIS A 1 193 ? -18.480 -7.809 19.167 1.00 94.19 193 HIS A CA 1
ATOM 1568 C C . HIS A 1 193 ? -18.916 -7.218 20.504 1.00 94.19 193 HIS A C 1
ATOM 1570 O O . HIS A 1 193 ? -19.487 -6.134 20.535 1.00 94.19 193 HIS A O 1
ATOM 1576 N N . LYS A 1 194 ? -18.609 -7.903 21.613 1.00 89.31 194 LYS A N 1
ATOM 1577 C CA . LYS A 1 194 ? -19.007 -7.460 22.960 1.00 89.31 194 LYS A CA 1
ATOM 1578 C C . LYS A 1 194 ? -18.403 -6.106 23.334 1.00 89.31 194 LYS A C 1
ATOM 1580 O O . LYS A 1 194 ? -19.079 -5.276 23.930 1.00 89.31 194 LYS A O 1
ATOM 1585 N N . ARG A 1 195 ? -17.126 -5.891 22.998 1.00 90.50 195 ARG A N 1
ATOM 1586 C CA . ARG A 1 195 ? -16.379 -4.660 23.307 1.00 90.50 195 ARG A CA 1
ATOM 1587 C C . ARG A 1 195 ? -15.546 -4.226 22.095 1.00 90.50 195 ARG A C 1
ATOM 1589 O O . ARG A 1 195 ? -14.337 -4.470 22.062 1.00 90.50 195 ARG A O 1
ATOM 1596 N N . PRO A 1 196 ? -16.170 -3.641 21.059 1.00 93.25 196 PRO A N 1
ATOM 1597 C CA . PRO A 1 196 ? -15.443 -3.155 19.901 1.00 93.25 196 PRO A CA 1
ATOM 1598 C C . PRO A 1 196 ? -14.785 -1.805 20.201 1.00 93.25 196 PRO A C 1
ATOM 1600 O O . PRO A 1 196 ? -15.441 -0.880 20.679 1.00 93.25 196 PRO A O 1
ATOM 1603 N N . ILE A 1 197 ? -13.503 -1.674 19.866 1.00 92.25 197 ILE A N 1
ATOM 1604 C CA . ILE A 1 197 ? -12.775 -0.401 19.847 1.00 92.25 197 ILE A CA 1
ATOM 1605 C C . ILE A 1 197 ? -12.514 -0.035 18.397 1.00 92.25 197 ILE A C 1
ATOM 1607 O O . ILE A 1 197 ? -11.881 -0.798 17.670 1.00 92.25 197 ILE A O 1
ATOM 1611 N N . PHE A 1 198 ? -12.957 1.146 17.984 1.00 93.19 198 PHE A N 1
ATOM 1612 C CA . PHE A 1 198 ? -12.744 1.631 16.627 1.00 93.19 198 PHE A CA 1
ATOM 1613 C C . PHE A 1 198 ? -11.509 2.531 16.568 1.00 93.19 198 PHE A C 1
ATOM 1615 O O . PHE A 1 198 ? -11.446 3.548 17.255 1.00 93.19 198 PHE A O 1
ATOM 1622 N N . ILE A 1 199 ? -10.541 2.172 15.725 1.00 93.12 199 ILE A N 1
ATOM 1623 C CA . ILE A 1 199 ? -9.404 3.028 15.375 1.00 93.12 199 ILE A CA 1
ATOM 1624 C C . ILE A 1 199 ? -9.706 3.639 14.013 1.00 93.12 199 ILE A C 1
ATOM 1626 O O . ILE A 1 199 ? -9.650 2.948 12.994 1.00 93.12 199 ILE A O 1
ATOM 1630 N N . VAL A 1 200 ? -10.049 4.926 13.995 1.00 93.88 200 VAL A N 1
ATOM 1631 C CA . VAL A 1 200 ? -10.425 5.623 12.762 1.00 93.88 200 VAL A CA 1
ATOM 1632 C C . VAL A 1 200 ? -9.217 6.344 12.174 1.00 93.88 200 VAL A C 1
ATOM 1634 O O . VAL A 1 200 ? -8.611 7.189 12.828 1.00 93.88 200 VAL A O 1
ATOM 1637 N N . ALA A 1 201 ? -8.883 6.026 10.926 1.00 94.38 201 ALA A N 1
ATOM 1638 C CA . ALA A 1 201 ? -7.857 6.712 10.151 1.00 94.38 201 ALA A CA 1
ATOM 1639 C C . ALA A 1 201 ? -8.523 7.445 8.986 1.00 94.38 201 ALA A C 1
ATOM 1641 O O . ALA A 1 201 ? -9.249 6.834 8.202 1.00 94.38 201 ALA A O 1
ATOM 1642 N N . SER A 1 202 ? -8.289 8.749 8.853 1.00 95.62 202 SER A N 1
ATOM 1643 C CA . SER A 1 202 ? -8.860 9.531 7.759 1.00 95.62 202 SER A CA 1
ATOM 1644 C C . SER A 1 202 ? -7.930 10.641 7.305 1.00 95.62 202 SER A C 1
ATOM 1646 O O . SER A 1 202 ? -7.165 11.190 8.094 1.00 95.62 202 SER A O 1
ATOM 1648 N N . ASP A 1 203 ? -8.030 10.966 6.022 1.00 95.56 203 ASP A N 1
ATOM 1649 C CA . ASP A 1 203 ? -7.456 12.168 5.424 1.00 95.56 203 ASP A CA 1
ATOM 1650 C C . ASP A 1 203 ? -8.326 13.421 5.642 1.00 95.56 203 ASP A C 1
ATOM 1652 O O . ASP A 1 203 ? -7.903 14.517 5.289 1.00 95.56 203 ASP A O 1
ATOM 1656 N N . ASP A 1 204 ? -9.516 13.269 6.228 1.00 94.94 204 ASP A N 1
ATOM 1657 C CA . ASP A 1 204 ? -10.471 14.330 6.554 1.00 94.94 204 ASP A CA 1
ATOM 1658 C C . ASP A 1 204 ? -10.894 14.201 8.029 1.00 94.94 204 ASP A C 1
ATOM 1660 O O . ASP A 1 204 ? -11.956 13.674 8.378 1.00 94.94 204 ASP A O 1
ATOM 1664 N N . TYR A 1 205 ? -9.991 14.624 8.917 1.00 92.56 205 TYR A N 1
ATOM 1665 C CA . TYR A 1 205 ? -10.158 14.488 10.366 1.00 92.56 205 TYR A CA 1
ATOM 1666 C C . TYR A 1 205 ? -11.375 15.256 10.899 1.00 92.56 205 TYR A C 1
ATOM 1668 O O . TYR A 1 205 ? -12.098 14.738 11.751 1.00 92.56 205 TYR A O 1
ATOM 1676 N N . ASP A 1 206 ? -11.631 16.462 10.387 1.00 93.81 206 ASP A N 1
ATOM 1677 C CA . ASP A 1 206 ? -12.724 17.317 10.859 1.00 93.81 206 ASP A CA 1
ATOM 1678 C C . ASP A 1 206 ? -14.092 16.715 10.538 1.00 93.81 206 ASP A C 1
ATOM 1680 O O . ASP A 1 206 ? -14.993 16.723 11.384 1.00 93.81 206 ASP A O 1
ATOM 1684 N N . TYR A 1 207 ? -14.253 16.127 9.348 1.00 92.50 207 TYR A N 1
ATOM 1685 C CA . TYR A 1 207 ? -15.475 15.405 9.019 1.00 92.50 207 TYR A CA 1
ATOM 1686 C C . TYR A 1 207 ? -15.703 14.238 9.979 1.00 92.50 207 TYR A C 1
ATOM 1688 O O . TYR A 1 207 ? -16.790 14.113 10.542 1.00 92.50 207 TYR A O 1
ATOM 1696 N N . VAL A 1 208 ? -14.685 13.400 10.199 1.00 93.19 208 VAL A N 1
ATOM 1697 C CA . VAL A 1 208 ? -14.802 12.245 11.101 1.00 93.19 208 VAL A CA 1
ATOM 1698 C C . VAL A 1 208 ? -15.155 12.697 12.511 1.00 93.19 208 VAL A C 1
ATOM 1700 O O . VAL A 1 208 ? -16.130 12.212 13.064 1.00 93.19 208 VAL A O 1
ATOM 1703 N N . LYS A 1 209 ? -14.435 13.679 13.058 1.00 92.75 209 LYS A N 1
ATOM 1704 C CA . LYS A 1 209 ? -14.647 14.176 14.423 1.00 92.75 209 LYS A CA 1
ATOM 1705 C C . LYS A 1 209 ? -16.037 14.779 14.648 1.00 92.75 209 LYS A C 1
ATOM 1707 O O . LYS A 1 209 ? -16.520 14.790 15.775 1.00 92.75 209 LYS A O 1
ATOM 1712 N N . THR A 1 210 ? -16.654 15.344 13.610 1.00 92.62 210 THR A N 1
ATOM 1713 C CA . THR A 1 210 ? -17.961 16.014 13.723 1.00 92.62 210 THR A CA 1
ATOM 1714 C C . THR A 1 210 ? -19.144 15.120 13.369 1.00 92.62 210 THR A C 1
ATOM 1716 O O . THR A 1 210 ? -20.273 15.440 13.745 1.00 92.62 210 THR A O 1
ATOM 1719 N N . LYS A 1 211 ? -18.925 14.042 12.608 1.00 88.25 211 LYS A N 1
ATOM 1720 C CA . LYS A 1 211 ? -19.999 13.220 12.031 1.00 88.25 211 LYS A CA 1
ATOM 1721 C C . LYS A 1 211 ? -20.023 11.771 12.513 1.00 88.25 211 LYS A C 1
ATOM 1723 O O . LYS A 1 211 ? -21.033 11.115 12.246 1.00 88.25 211 LYS A O 1
ATOM 1728 N N . LEU A 1 212 ? -18.961 11.285 13.160 1.00 83.62 212 LEU A N 1
ATOM 1729 C CA . LEU A 1 212 ? -18.812 9.919 13.681 1.00 83.62 212 LEU A CA 1
ATOM 1730 C C . LEU A 1 212 ? -18.447 9.937 15.164 1.00 83.62 212 LEU A C 1
ATOM 1732 O O . LEU A 1 212 ? -18.910 9.007 15.859 1.00 83.62 212 LEU A O 1
#

pLDDT: mean 86.96, std 14.27, range [36.72, 97.25]

Sequence (212 aa):
MGEYATLFALHKIYEVSSVILPIIKQRLSCFPNLTLPDIPKSYERADWTPVKNIGKIYNYAPIELAAAGLLGPKLFVMREYPFEIQLFHAVREDVVKQFAFSPEIQRQANDHINKILEILKIADQSLNNNDKEMISHQGLFNDTSQMSELDVTIIGFHIRRTDYANHTKNMFGATLPESAYFNQALEYYRKKHKRPIFIVASDDYDYVKTKL